Protein AF-R6A1J8-F1 (afdb_monomer_lite)

Secondary structure (DSSP, 8-state):
-----HHHHHHHHHHHHHHHH-TTT------HHHHHHHHHHHHHHHTTS-GGG--HHHHHHHSEETTEEHHHHHHHT--HHHHHHHHHHHHHHHHHHHHHHHHHHHHHHHTT---SS-HHHHS--BTTS--SHHHHHS-B-SHHHHHHHHHSTTHHHHHHHHHHHHHH-SS-HHHHHGGGHHHHHHHHHHHHTSTT--HHHHHHHHHTT--

Foldseek 3Di:
DDDDPPVLLVVLLVVLVVQCPPCLRQVFDPDPVLSVVLSVQLSVVLRVDDPVQQDVVCCVVPVHSRPHNSSVSSLVPDDPRSNVVNLVSLQVVLPVLCVVCLVVLLVLLLVQADDDDDLCSLQNAAAPPDDDPSNNNSHDDDLVSLVSQLPPPPRVVSSLSSLVSNVPDPHHCCSHQPVSSVSNLRSLVSQVPDPPGDCSSVSSCVVVVND

Sequence (211 aa):
MKTISKELEQELRDDLYSLLNNKNVMMVLQSEERKKQIVEDCIKDLRMLPDSSLDPEYWLTYGYIGHIPLADLILDHLTEEEMQTWEYNYVSRYVVPHKQTYAQALQEVKNGKKKTHWMWWIFPQMKGLGKSERSRFYGILNRKQAKLFLEHPILGKNLCEITQAVLDSDKSPYEIFGADVIKFRSCMLLFASLEGAPAVFKRVLSRNRWK

pLDDT: mean 87.67, std 13.29, range [41.06, 98.88]

Radius of gyration: 19.11 Å; chains: 1; bounding box: 41×32×53 Å

Structure (mmCIF, N/CA/C/O backbone):
data_AF-R6A1J8-F1
#
_entry.id   AF-R6A1J8-F1
#
loop_
_atom_site.group_PDB
_atom_site.id
_atom_site.type_symbol
_atom_site.label_atom_id
_atom_site.label_alt_id
_atom_site.label_comp_id
_atom_site.label_asym_id
_atom_site.label_entity_id
_atom_site.label_seq_id
_atom_site.pdbx_PDB_ins_code
_atom_site.Cartn_x
_atom_site.Cartn_y
_atom_site.Cartn_z
_atom_site.occupancy
_atom_site.B_iso_or_equiv
_atom_site.auth_seq_id
_atom_site.auth_comp_id
_atom_site.auth_asym_id
_atom_site.auth_atom_id
_atom_site.pdbx_PDB_model_num
ATOM 1 N N . MET A 1 1 ? -16.725 -15.744 31.968 1.00 41.06 1 MET A N 1
ATOM 2 C CA . MET A 1 1 ? -16.276 -14.365 31.703 1.00 41.06 1 MET A CA 1
ATOM 3 C C . MET A 1 1 ? -15.016 -14.126 32.505 1.00 41.06 1 MET A C 1
ATOM 5 O O . MET A 1 1 ? -15.114 -13.947 33.713 1.00 41.06 1 MET A O 1
ATOM 9 N N . LYS A 1 2 ? -13.843 -14.213 31.879 1.00 48.75 2 LYS A N 1
ATOM 10 C CA . LYS A 1 2 ? -12.645 -13.586 32.433 1.00 48.75 2 LYS A CA 1
ATOM 11 C C . LYS A 1 2 ? -12.401 -12.312 31.640 1.00 48.75 2 LYS A C 1
ATOM 13 O O . LYS A 1 2 ? -12.678 -12.244 30.452 1.00 48.75 2 LYS A O 1
ATOM 18 N N . THR A 1 3 ? -12.064 -11.278 32.384 1.00 57.41 3 THR A N 1
ATOM 19 C CA . THR A 1 3 ? -12.089 -9.882 31.975 1.00 57.41 3 THR A CA 1
ATOM 20 C C . THR A 1 3 ? -10.762 -9.558 31.302 1.00 57.41 3 THR A C 1
ATOM 22 O O . THR A 1 3 ? -9.722 -9.930 31.848 1.00 57.41 3 THR A O 1
ATOM 25 N N . ILE A 1 4 ? -10.784 -8.844 30.171 1.00 65.69 4 ILE A N 1
ATOM 26 C CA . ILE A 1 4 ? -9.616 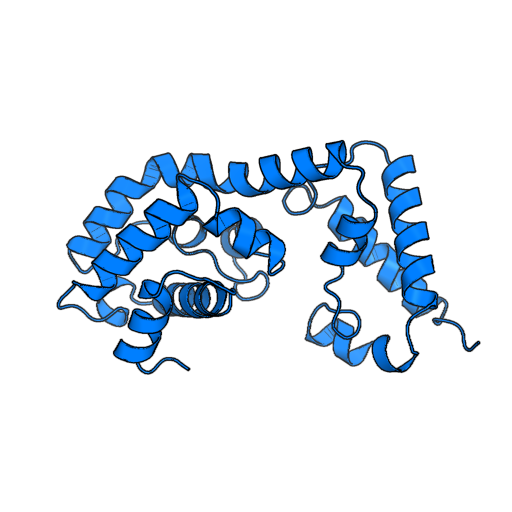-8.072 29.716 1.00 65.69 4 ILE A CA 1
ATOM 27 C C . ILE A 1 4 ? -9.066 -7.352 30.954 1.00 65.69 4 ILE A C 1
ATOM 29 O O . ILE A 1 4 ? -9.846 -6.738 31.694 1.00 65.69 4 ILE A O 1
ATOM 33 N N . SER A 1 5 ? -7.773 -7.506 31.259 1.00 75.62 5 SER A N 1
ATOM 34 C CA . SER A 1 5 ? -7.206 -6.814 32.418 1.00 75.62 5 SER A CA 1
ATOM 35 C C . SER A 1 5 ? -7.411 -5.310 32.242 1.00 75.62 5 SER A C 1
ATOM 37 O O . SER A 1 5 ? -7.472 -4.810 31.116 1.00 75.62 5 SER A O 1
ATOM 39 N N . LYS A 1 6 ? -7.551 -4.570 33.344 1.00 79.75 6 LYS A N 1
ATOM 40 C CA . LYS A 1 6 ? -7.760 -3.118 33.248 1.00 79.75 6 LYS A CA 1
ATOM 41 C C . LYS A 1 6 ? -6.604 -2.443 32.511 1.00 79.75 6 LYS A C 1
ATOM 43 O O . LYS A 1 6 ? -6.824 -1.475 31.795 1.00 79.75 6 LYS A O 1
ATOM 48 N N . GLU A 1 7 ? -5.403 -2.985 32.676 1.00 79.69 7 GLU A N 1
ATOM 49 C CA . GLU A 1 7 ? -4.183 -2.541 32.019 1.00 79.69 7 GLU A CA 1
ATOM 50 C C . GLU A 1 7 ? -4.252 -2.769 30.503 1.00 79.69 7 GLU A C 1
ATOM 52 O O . GLU A 1 7 ? -4.081 -1.820 29.744 1.00 79.69 7 GLU A O 1
ATOM 57 N N . LEU A 1 8 ? -4.597 -3.985 30.057 1.00 76.00 8 LEU A N 1
ATOM 58 C CA . LEU A 1 8 ? -4.699 -4.306 28.631 1.00 76.00 8 LEU A CA 1
ATOM 59 C C . LEU A 1 8 ? -5.812 -3.501 27.955 1.00 76.00 8 LEU A C 1
ATOM 61 O O . LEU A 1 8 ? -5.633 -2.993 26.855 1.00 76.00 8 LEU A O 1
ATOM 65 N N . GLU A 1 9 ? -6.962 -3.341 28.613 1.00 83.00 9 GLU A N 1
ATOM 66 C CA . GLU A 1 9 ? -8.044 -2.523 28.066 1.00 83.00 9 GLU A CA 1
ATOM 67 C C . GLU A 1 9 ? -7.604 -1.067 27.866 1.00 83.00 9 GLU A C 1
ATOM 69 O O . GLU A 1 9 ? -7.958 -0.456 26.858 1.00 83.00 9 GLU A O 1
ATOM 74 N N . GLN A 1 10 ? -6.828 -0.514 28.801 1.00 86.06 10 GLN A N 1
ATOM 75 C CA . GLN A 1 10 ? -6.319 0.846 28.679 1.00 86.06 10 GLN A CA 1
ATOM 76 C C . GLN A 1 10 ? -5.337 0.985 27.509 1.00 86.06 10 GLN A C 1
ATOM 78 O O . GLN A 1 10 ? -5.474 1.925 26.731 1.00 86.06 10 GLN A O 1
ATOM 83 N N . GLU A 1 11 ? -4.414 0.036 27.332 1.00 83.19 11 GLU A N 1
ATOM 84 C CA . GLU A 1 11 ? -3.493 0.028 26.185 1.00 83.19 11 GLU A CA 1
ATOM 85 C C . GLU A 1 11 ? -4.261 -0.002 24.856 1.00 83.19 11 GLU A C 1
ATOM 87 O O . GLU A 1 11 ? -4.061 0.849 23.991 1.00 83.19 11 GLU A O 1
ATOM 92 N N . LEU A 1 12 ? -5.244 -0.900 24.733 1.00 83.00 12 LEU A N 1
ATOM 93 C CA . LEU A 1 12 ? -6.075 -1.010 23.532 1.00 83.00 12 LEU A CA 1
ATOM 94 C C . LEU A 1 12 ? -6.827 0.285 23.212 1.00 83.00 12 LEU A C 1
ATOM 96 O O . LEU A 1 12 ? -6.946 0.673 22.047 1.00 83.00 12 LEU A O 1
ATOM 100 N N . ARG A 1 13 ? -7.333 0.969 24.242 1.00 89.94 13 ARG A N 1
ATOM 101 C CA . ARG A 1 13 ? -7.978 2.278 24.090 1.00 89.94 13 ARG A CA 1
ATOM 102 C C . ARG A 1 13 ? -6.992 3.313 23.568 1.00 89.94 13 ARG A C 1
ATOM 104 O O . ARG A 1 13 ? -7.331 4.033 22.629 1.00 89.94 13 ARG A O 1
ATOM 111 N N . ASP A 1 14 ? -5.793 3.373 24.136 1.00 87.75 14 ASP A N 1
ATOM 112 C CA . ASP A 1 14 ? -4.759 4.322 23.725 1.00 87.75 14 ASP A CA 1
ATOM 113 C C . ASP A 1 14 ? -4.360 4.103 22.256 1.00 87.75 14 ASP A C 1
ATOM 115 O O . ASP A 1 14 ? -4.245 5.066 21.489 1.00 87.75 14 ASP A O 1
ATOM 119 N N . ASP A 1 15 ? -4.253 2.848 21.817 1.00 83.69 15 ASP A N 1
ATOM 120 C CA . ASP A 1 15 ? -3.946 2.508 20.428 1.00 83.69 15 ASP A CA 1
ATOM 121 C C . ASP A 1 15 ? -5.091 2.823 19.458 1.00 83.69 15 ASP A C 1
ATOM 123 O O . ASP A 1 15 ? -4.854 3.365 18.370 1.00 83.69 15 ASP A O 1
ATOM 127 N N . LEU A 1 16 ? -6.343 2.565 19.850 1.00 86.69 16 LEU A N 1
ATOM 128 C CA . LEU A 1 16 ? -7.522 2.960 19.073 1.00 86.69 16 LEU A CA 1
ATOM 129 C C . LEU A 1 16 ? -7.588 4.486 18.908 1.00 86.69 16 LEU A C 1
ATOM 131 O O . LEU A 1 16 ? -7.759 4.983 17.790 1.00 86.69 16 LEU A O 1
ATOM 135 N N . TYR A 1 17 ? -7.384 5.246 19.988 1.00 88.69 17 TYR A N 1
ATOM 136 C CA . TYR A 1 17 ? -7.330 6.708 19.928 1.00 88.69 17 TYR A CA 1
ATOM 137 C C . TYR A 1 17 ? -6.156 7.206 19.088 1.00 88.69 17 TYR A C 1
ATOM 139 O O . TYR A 1 17 ? -6.311 8.150 18.310 1.00 88.69 17 TYR A O 1
ATOM 147 N N . SER A 1 18 ? -4.989 6.571 19.198 1.00 83.88 18 SER A N 1
ATOM 148 C CA . SER A 1 18 ? -3.821 6.883 18.375 1.00 83.88 18 SER A CA 1
ATOM 149 C C . SER A 1 18 ? -4.133 6.714 16.885 1.00 83.88 18 SER A C 1
ATOM 151 O O . SER A 1 18 ? -3.812 7.596 16.084 1.00 83.88 18 SER A O 1
ATOM 153 N N . LEU A 1 19 ? -4.830 5.640 16.496 1.00 80.56 19 LEU A N 1
ATOM 154 C CA . LEU A 1 19 ? -5.272 5.421 15.116 1.00 80.56 19 LEU A CA 1
ATOM 155 C C . LEU A 1 19 ? -6.301 6.458 14.658 1.00 80.56 19 LEU A C 1
ATOM 157 O O . LEU A 1 19 ? -6.127 7.028 13.579 1.00 80.56 19 LEU A O 1
ATOM 161 N N . LEU A 1 20 ? -7.325 6.732 15.471 1.00 84.12 20 LEU A N 1
ATOM 162 C CA . LEU A 1 20 ? -8.384 7.705 15.175 1.00 84.12 20 LEU A CA 1
ATOM 163 C C . LEU A 1 20 ? -7.867 9.142 15.048 1.00 84.12 20 LEU A C 1
ATOM 165 O O . LEU A 1 20 ? -8.378 9.916 14.243 1.00 84.12 20 LEU A O 1
ATOM 169 N N . ASN A 1 21 ? -6.838 9.501 15.816 1.00 83.06 21 ASN A N 1
ATOM 170 C CA . ASN A 1 21 ? -6.220 10.827 15.777 1.00 83.06 21 ASN A CA 1
ATOM 171 C C . ASN A 1 21 ? -5.124 10.953 14.717 1.00 83.06 21 ASN A C 1
ATOM 173 O O . ASN A 1 21 ? -4.648 12.054 14.415 1.00 83.06 21 ASN A O 1
ATOM 177 N N . ASN A 1 22 ? -4.705 9.838 14.124 1.00 76.88 22 ASN A N 1
ATOM 178 C CA . ASN A 1 22 ? -3.671 9.855 13.117 1.00 76.88 22 ASN A CA 1
ATOM 179 C C . ASN A 1 22 ? -4.245 10.348 11.785 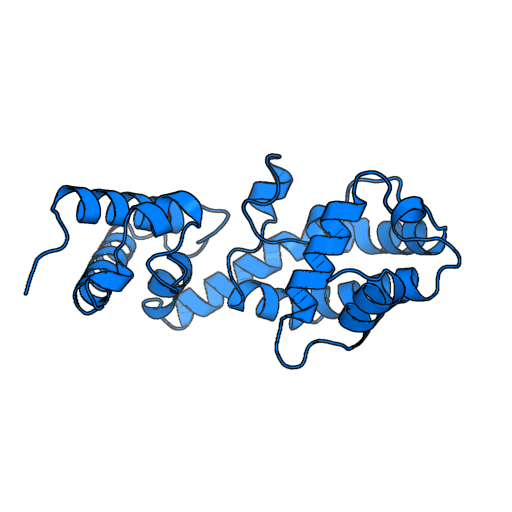1.00 76.88 22 ASN A C 1
ATOM 181 O O . ASN A 1 22 ? -4.824 9.589 11.009 1.00 76.88 22 ASN A O 1
ATOM 185 N N . LYS A 1 23 ? -3.976 11.622 11.482 1.00 68.88 23 LYS A N 1
ATOM 186 C CA . LYS A 1 23 ? -4.341 12.297 10.224 1.00 68.88 23 LYS A CA 1
ATOM 187 C C . LYS A 1 23 ? -3.785 11.637 8.959 1.00 68.88 23 LYS A C 1
ATOM 189 O O . LYS A 1 23 ? -4.136 12.050 7.871 1.00 68.88 23 LYS A O 1
ATOM 194 N N . ASN A 1 24 ? -2.916 10.636 9.055 1.00 62.28 24 ASN A N 1
ATOM 195 C CA . ASN A 1 24 ? -2.454 9.877 7.892 1.00 62.28 24 ASN A CA 1
ATOM 196 C C . ASN A 1 24 ? -3.188 8.537 7.744 1.00 62.28 24 ASN A C 1
ATOM 198 O O . ASN A 1 24 ? -3.003 7.860 6.739 1.00 62.28 24 ASN A O 1
ATOM 202 N N . VAL A 1 25 ? -3.970 8.128 8.744 1.00 62.59 25 VAL A N 1
ATOM 203 C CA . VAL A 1 25 ? -4.572 6.793 8.887 1.00 62.59 25 VAL A CA 1
ATOM 204 C C . VAL A 1 25 ? -6.098 6.880 8.919 1.00 62.59 25 VAL A C 1
ATOM 206 O O . VAL A 1 25 ? -6.749 6.167 8.161 1.00 62.59 25 VAL A O 1
ATOM 209 N N . MET A 1 26 ? -6.651 7.779 9.733 1.00 67.56 26 MET A N 1
ATOM 210 C CA . MET A 1 26 ? -8.086 8.005 9.903 1.00 67.56 26 MET A CA 1
ATOM 211 C C . MET A 1 26 ? -8.376 9.506 9.746 1.00 67.56 26 MET A C 1
ATOM 213 O O . MET A 1 26 ? -8.495 10.251 10.711 1.00 67.56 26 MET A O 1
ATOM 217 N N . MET A 1 27 ? -8.450 9.985 8.501 1.00 63.53 27 MET A N 1
ATOM 218 C CA . MET A 1 27 ? -8.812 11.377 8.161 1.00 63.53 27 MET A CA 1
ATOM 219 C C . MET A 1 27 ? -10.332 11.597 8.151 1.00 63.53 27 MET A C 1
ATOM 221 O O . MET A 1 27 ? -10.869 12.133 7.188 1.00 63.53 27 MET A O 1
ATOM 225 N N . VAL A 1 28 ? -11.045 11.105 9.161 1.00 67.25 28 VAL A N 1
ATOM 226 C CA . VAL A 1 28 ? -12.507 10.935 9.055 1.00 67.25 28 VAL A CA 1
ATOM 227 C C . VAL A 1 28 ? -13.252 11.693 10.139 1.00 67.25 28 VAL A C 1
ATOM 229 O O . VAL A 1 28 ? -14.193 12.420 9.849 1.00 67.25 28 VAL A O 1
ATOM 232 N N . LEU A 1 29 ? -12.814 11.568 11.392 1.00 71.56 29 LEU A N 1
ATOM 233 C CA . LEU A 1 29 ? -13.606 12.005 12.538 1.00 71.56 29 LEU A CA 1
ATOM 234 C C . LEU A 1 29 ? -13.053 13.289 13.150 1.00 71.56 29 LEU A C 1
ATOM 236 O O . LEU A 1 29 ? -11.924 13.319 13.640 1.00 71.56 29 LEU A O 1
ATOM 240 N N . GLN A 1 30 ? -13.877 14.337 13.167 1.00 72.62 30 GLN A N 1
ATOM 241 C CA . GLN A 1 30 ? -13.582 15.594 13.872 1.00 72.62 30 GLN A CA 1
ATOM 242 C C . GLN A 1 30 ? -14.199 15.637 15.279 1.00 72.62 30 GLN A C 1
ATOM 244 O O . GLN A 1 30 ? -13.719 16.370 16.136 1.00 72.62 30 GLN A O 1
ATOM 249 N N . SER A 1 31 ? -15.254 14.857 15.528 1.00 86.94 31 SER A N 1
ATOM 250 C CA . SER A 1 31 ? -15.954 14.836 16.816 1.00 86.94 31 SER A CA 1
ATOM 251 C C . SER A 1 31 ? -15.259 13.902 17.806 1.00 86.94 31 SER A C 1
ATOM 253 O O . SER A 1 31 ? -15.197 12.693 17.579 1.00 86.94 31 SER A O 1
ATOM 255 N N . GLU A 1 32 ? -14.778 14.452 18.924 1.00 88.62 32 GLU A N 1
ATOM 256 C CA . GLU A 1 32 ? -14.221 13.663 20.033 1.00 88.62 32 GLU A CA 1
ATOM 257 C C . GLU A 1 32 ? -15.261 12.710 20.639 1.00 88.62 32 GLU A C 1
ATOM 259 O O . GLU A 1 32 ? -14.932 11.574 20.970 1.00 88.62 32 GLU A O 1
ATOM 264 N N . GLU A 1 33 ? -16.534 13.115 20.690 1.00 91.75 33 GLU A N 1
ATOM 265 C CA . GLU A 1 33 ? -17.617 12.250 21.174 1.00 91.75 33 GLU A CA 1
ATOM 266 C C . GLU A 1 33 ? -17.819 11.043 20.248 1.00 91.75 33 GLU A C 1
ATOM 268 O O . GLU A 1 33 ? -17.960 9.910 20.706 1.00 91.75 33 GLU A O 1
ATOM 273 N N . ARG A 1 34 ? -17.747 11.256 18.925 1.00 91.69 34 ARG A N 1
ATOM 274 C CA . ARG A 1 34 ? -17.859 10.166 17.947 1.00 91.69 34 ARG A CA 1
ATOM 275 C C . ARG A 1 34 ? -16.674 9.203 18.028 1.00 91.69 34 ARG A C 1
ATOM 277 O O . ARG A 1 34 ? -16.878 7.994 17.955 1.00 91.69 34 ARG A O 1
ATOM 284 N N . LYS A 1 35 ? -15.454 9.724 18.218 1.00 91.25 35 LYS A N 1
ATOM 285 C CA . LYS A 1 35 ? -14.254 8.900 18.444 1.00 91.25 35 LYS A CA 1
ATOM 286 C C . LYS A 1 35 ? -14.409 8.045 19.695 1.00 91.25 35 LYS A C 1
ATOM 288 O O . LYS A 1 35 ? -14.177 6.844 19.631 1.00 91.25 35 LYS A O 1
ATOM 293 N N . LYS A 1 36 ? -14.850 8.647 20.803 1.00 93.38 36 LYS A N 1
ATOM 294 C CA . LYS A 1 36 ? -15.099 7.937 22.060 1.00 93.38 36 LYS A CA 1
ATOM 295 C C . LYS A 1 36 ? -16.123 6.818 21.885 1.00 93.38 36 LYS A C 1
ATOM 297 O O . LYS A 1 36 ? -15.861 5.706 22.327 1.00 93.38 36 LYS A O 1
ATOM 302 N N . GLN A 1 37 ? -17.237 7.087 21.202 1.00 93.69 37 GLN A N 1
ATOM 303 C CA . GLN A 1 37 ? -18.257 6.075 20.920 1.00 93.69 37 GLN A CA 1
ATOM 304 C C . GLN A 1 37 ? -17.673 4.870 20.167 1.00 93.69 37 GLN A C 1
ATOM 306 O O . GLN A 1 37 ? -17.857 3.739 20.599 1.00 93.69 37 GLN A O 1
ATOM 311 N N . ILE A 1 38 ? -16.903 5.110 19.099 1.00 92.25 38 ILE A N 1
ATOM 312 C CA . ILE A 1 38 ? -16.254 4.033 18.334 1.00 92.25 38 ILE A CA 1
ATOM 313 C C . ILE A 1 38 ? -15.269 3.244 19.198 1.00 92.25 38 ILE A C 1
ATOM 315 O O . ILE A 1 38 ? -15.228 2.024 19.104 1.00 92.25 38 ILE A O 1
ATOM 319 N N . VAL A 1 39 ? -14.489 3.911 20.055 1.00 92.06 39 VAL A N 1
ATOM 320 C CA . VAL A 1 39 ? -13.576 3.214 20.973 1.00 92.06 39 VAL A CA 1
ATOM 321 C C . VAL A 1 39 ? -14.351 2.293 21.919 1.00 92.06 39 VAL A C 1
ATOM 323 O O . VAL A 1 39 ? -13.942 1.150 22.102 1.00 92.06 39 VAL A O 1
ATOM 326 N N . GLU A 1 40 ? -15.467 2.747 22.497 1.00 93.94 40 GLU A N 1
ATOM 327 C CA . GLU A 1 40 ? -16.296 1.891 23.359 1.00 93.94 40 GLU A CA 1
ATOM 328 C C . GLU A 1 40 ? -16.897 0.701 22.603 1.00 93.94 40 GLU A C 1
ATOM 330 O O . GLU A 1 40 ? -16.901 -0.411 23.135 1.00 93.94 40 GLU A O 1
ATOM 335 N N . ASP A 1 41 ? -17.364 0.914 21.372 1.00 93.38 41 ASP A N 1
ATOM 336 C CA . ASP A 1 41 ? -17.920 -0.150 20.533 1.00 93.38 41 ASP A CA 1
ATOM 337 C C . ASP A 1 41 ? -16.839 -1.185 20.165 1.00 93.38 41 ASP A C 1
ATOM 339 O O . ASP A 1 41 ? -17.044 -2.379 20.388 1.00 93.38 41 ASP A O 1
ATOM 343 N N . CYS A 1 42 ? -15.634 -0.744 19.778 1.00 90.56 42 CYS A N 1
ATOM 344 C CA . CYS A 1 42 ? -14.485 -1.629 19.559 1.00 90.56 42 CYS A CA 1
ATOM 345 C C . CYS A 1 42 ? -14.156 -2.456 20.812 1.00 90.56 42 CYS A C 1
ATOM 347 O O . CYS A 1 42 ? -13.957 -3.666 20.732 1.00 90.56 42 CYS A O 1
ATOM 349 N N . ILE A 1 43 ? -14.079 -1.820 21.990 1.00 88.38 43 ILE A N 1
ATOM 350 C CA . ILE A 1 43 ? -13.792 -2.525 23.251 1.00 88.38 43 ILE A CA 1
ATOM 351 C C . ILE A 1 43 ? -14.896 -3.538 23.572 1.00 88.38 43 ILE A C 1
ATOM 353 O O . ILE A 1 43 ? -14.608 -4.630 24.072 1.00 88.38 43 ILE A O 1
ATOM 357 N N . LYS A 1 44 ? -16.158 -3.209 23.286 1.00 89.62 44 LYS A N 1
ATOM 358 C CA . LYS A 1 44 ? -17.279 -4.135 23.452 1.00 89.62 44 LYS A CA 1
ATOM 359 C C . LYS A 1 44 ? -17.125 -5.357 22.548 1.00 89.62 44 LYS A C 1
ATOM 361 O O . LYS A 1 44 ? -17.279 -6.465 23.055 1.00 89.62 44 LYS A O 1
ATOM 366 N N . ASP A 1 45 ? -16.763 -5.174 21.284 1.00 86.88 45 ASP A N 1
ATOM 367 C CA . ASP A 1 45 ? -16.543 -6.275 20.342 1.00 86.88 45 ASP A CA 1
ATOM 368 C C . ASP A 1 45 ? -15.347 -7.144 20.752 1.00 86.88 45 ASP A C 1
ATOM 370 O O . ASP A 1 45 ? -15.437 -8.372 20.768 1.00 86.88 45 ASP A O 1
ATOM 374 N N . LEU A 1 46 ? -14.256 -6.525 21.206 1.00 81.75 46 LEU A N 1
ATOM 375 C CA . LEU A 1 46 ? -13.071 -7.230 21.701 1.00 81.75 46 LEU A CA 1
ATOM 376 C C . LEU A 1 46 ? -13.362 -8.101 22.927 1.00 81.75 46 LEU A C 1
ATOM 378 O O . LEU A 1 46 ? -12.832 -9.204 23.034 1.00 81.75 46 LEU A O 1
ATOM 382 N N . ARG A 1 47 ? -14.245 -7.654 23.829 1.00 81.69 47 ARG A N 1
ATOM 383 C CA . ARG A 1 47 ? -14.695 -8.448 24.989 1.00 81.69 47 ARG A CA 1
ATOM 384 C C . ARG A 1 47 ? -15.518 -9.681 24.602 1.00 81.69 47 ARG A C 1
ATOM 386 O O . ARG A 1 47 ? -15.713 -10.551 25.449 1.00 81.69 47 ARG A O 1
ATOM 393 N N . MET A 1 48 ? -16.023 -9.746 23.370 1.00 81.62 48 MET A N 1
ATOM 394 C CA . MET A 1 48 ? -16.782 -10.890 22.853 1.00 81.62 48 MET A CA 1
ATOM 395 C C . MET A 1 48 ? -15.879 -11.933 22.174 1.00 81.62 48 MET A C 1
ATOM 397 O O . MET A 1 48 ? -16.351 -13.029 21.866 1.00 81.62 48 MET A O 1
ATOM 401 N N . LEU A 1 49 ? -14.596 -11.623 21.943 1.00 74.75 49 LEU A N 1
ATOM 402 C CA . LEU A 1 49 ? -13.629 -12.553 21.359 1.00 74.75 49 LEU A CA 1
ATOM 403 C C . LEU A 1 49 ? -13.136 -13.592 22.385 1.00 74.75 49 LEU A C 1
ATOM 405 O O . LEU A 1 49 ? -13.130 -13.321 23.587 1.00 74.75 49 LEU A O 1
ATOM 409 N N . PRO A 1 50 ? -12.686 -14.782 21.938 1.00 69.75 50 PRO A N 1
ATOM 410 C CA . PRO A 1 50 ? -12.048 -15.756 22.821 1.00 69.75 50 PRO A CA 1
ATOM 411 C C . PRO A 1 50 ? -10.759 -15.197 23.445 1.00 69.75 50 PRO A C 1
ATOM 413 O O . PRO A 1 50 ? -9.979 -14.549 22.754 1.00 69.75 50 PRO A O 1
ATOM 416 N N . ASP A 1 51 ? -10.472 -15.535 24.707 1.00 64.31 51 ASP A N 1
ATOM 417 C CA . ASP A 1 51 ? -9.280 -15.059 25.441 1.00 64.31 51 ASP A CA 1
ATOM 418 C C . ASP A 1 51 ? -7.957 -15.314 24.691 1.00 64.31 51 ASP A C 1
ATOM 420 O O . ASP A 1 51 ? -7.042 -14.496 24.728 1.00 64.31 51 ASP A O 1
ATOM 424 N N . SER A 1 52 ? -7.863 -16.421 23.945 1.00 62.53 52 SER A N 1
ATOM 425 C CA . SER A 1 52 ? -6.695 -16.756 23.115 1.00 62.53 52 SER A CA 1
ATOM 426 C C . SER A 1 52 ? -6.412 -15.745 21.998 1.00 62.53 52 SER A C 1
ATOM 428 O O . SER A 1 52 ? -5.335 -15.762 21.414 1.00 62.53 52 SER A O 1
ATOM 430 N N . SER A 1 53 ? -7.383 -14.897 21.656 1.00 61.81 53 SER A N 1
ATOM 431 C CA . SER A 1 53 ? -7.258 -13.851 20.640 1.00 61.81 53 SER A CA 1
ATOM 432 C C . SER A 1 53 ? -6.732 -12.526 21.202 1.00 61.81 53 SER A C 1
ATOM 434 O O . SER A 1 53 ? -6.451 -11.625 20.420 1.00 61.81 53 SER A O 1
ATOM 436 N N . LEU A 1 54 ? -6.580 -12.399 22.524 1.00 62.41 54 LEU A N 1
ATOM 437 C CA . LEU A 1 54 ? -6.179 -11.169 23.221 1.00 62.41 54 LEU A CA 1
ATOM 438 C C . LEU A 1 54 ? -4.754 -11.250 23.802 1.00 62.41 54 LEU A C 1
ATOM 440 O O . LEU A 1 54 ? -4.430 -10.517 24.732 1.00 62.41 54 LEU A O 1
ATOM 444 N N . ASP A 1 55 ? -3.911 -12.141 23.272 1.00 62.34 55 ASP A N 1
ATOM 445 C CA . ASP A 1 55 ? -2.527 -12.329 23.718 1.00 62.34 55 ASP A CA 1
ATOM 446 C C . ASP A 1 55 ? -1.674 -11.053 23.501 1.00 62.34 55 ASP A C 1
ATOM 448 O O . ASP A 1 55 ? -1.417 -10.674 22.347 1.00 62.34 55 ASP A O 1
ATOM 452 N N . PRO A 1 56 ? -1.204 -10.392 24.582 1.00 59.75 56 PRO A N 1
ATOM 453 C CA . PRO A 1 56 ? -0.392 -9.179 24.498 1.00 59.75 56 PRO A CA 1
ATOM 454 C C . PRO A 1 56 ? 0.936 -9.371 23.752 1.00 59.75 56 PRO A C 1
ATOM 456 O O . PRO A 1 56 ? 1.443 -8.427 23.146 1.00 59.75 56 PRO A O 1
ATOM 459 N N . GLU A 1 57 ? 1.507 -10.581 23.756 1.00 58.38 57 GLU A N 1
ATOM 460 C CA . GLU A 1 57 ? 2.765 -10.869 23.057 1.00 58.38 57 GLU A CA 1
ATOM 461 C C . GLU A 1 57 ? 2.567 -10.859 21.533 1.00 58.38 57 GLU A C 1
ATOM 463 O O . GLU A 1 57 ? 3.404 -10.344 20.782 1.00 58.38 57 GLU A O 1
ATOM 468 N N . TYR A 1 58 ? 1.407 -11.333 21.068 1.00 55.47 58 TYR A N 1
ATOM 469 C CA . TYR A 1 58 ? 1.014 -11.271 19.660 1.00 55.47 58 TYR A CA 1
ATOM 470 C C . TYR A 1 58 ? 0.757 -9.821 19.214 1.00 55.47 58 TYR A C 1
ATOM 472 O O . TYR A 1 58 ? 1.196 -9.394 18.140 1.00 55.47 58 TYR A O 1
ATOM 480 N N . TRP A 1 59 ? 0.112 -9.040 20.081 1.00 55.66 59 TRP A N 1
ATOM 481 C CA . TRP A 1 59 ? -0.142 -7.612 19.896 1.00 55.66 59 TRP A CA 1
ATOM 482 C C . TRP A 1 59 ? 1.147 -6.790 19.743 1.00 55.66 59 TRP A C 1
ATOM 484 O O . TRP A 1 59 ? 1.330 -6.127 18.717 1.00 55.66 59 TRP A O 1
ATOM 494 N N . LEU A 1 60 ? 2.074 -6.887 20.701 1.00 52.28 60 LEU A N 1
ATOM 495 C CA . LEU A 1 60 ? 3.329 -6.123 20.705 1.00 52.28 60 LEU A CA 1
ATOM 496 C C . LEU A 1 60 ? 4.254 -6.488 19.536 1.00 52.28 60 LEU A C 1
ATOM 498 O O . LEU A 1 60 ? 5.028 -5.653 19.062 1.00 52.28 60 LEU A O 1
ATOM 502 N N . THR A 1 61 ? 4.168 -7.729 19.058 1.00 45.38 61 THR A N 1
ATOM 503 C CA . THR A 1 61 ? 5.034 -8.242 17.991 1.00 45.38 61 THR A CA 1
ATOM 504 C C . THR A 1 61 ? 4.505 -7.909 16.595 1.00 45.38 61 THR A C 1
ATOM 506 O O . THR A 1 61 ? 5.296 -7.601 15.698 1.00 45.38 61 THR A O 1
ATOM 509 N N . TYR A 1 62 ? 3.184 -7.953 16.386 1.00 50.50 62 TYR A N 1
ATOM 510 C CA . TYR A 1 62 ? 2.597 -7.873 15.044 1.00 50.50 62 TYR A CA 1
ATOM 511 C C . TYR A 1 62 ? 1.709 -6.642 14.808 1.00 50.50 62 TYR A C 1
ATOM 513 O O . TYR A 1 62 ? 1.494 -6.286 13.647 1.00 50.50 62 TYR A O 1
ATOM 521 N N . GLY A 1 63 ? 1.213 -5.975 15.857 1.00 55.06 63 GLY A N 1
ATOM 522 C CA . GLY A 1 63 ? 0.247 -4.873 15.745 1.00 55.06 63 GLY A CA 1
ATOM 523 C C . GLY A 1 63 ? -1.184 -5.328 15.419 1.00 55.06 63 GLY A C 1
ATOM 524 O O . GLY A 1 63 ? -1.924 -4.603 14.751 1.00 55.06 63 GLY A O 1
ATOM 525 N N . TYR A 1 64 ? -1.553 -6.543 15.840 1.00 55.59 64 TYR A N 1
ATOM 526 C CA . TYR A 1 64 ? -2.871 -7.169 15.658 1.00 55.59 64 TYR A CA 1
ATOM 527 C C . TYR A 1 64 ? -3.415 -7.630 17.007 1.00 55.59 64 TYR A C 1
ATOM 529 O O . TYR A 1 64 ? -2.643 -8.045 17.865 1.00 55.59 64 TYR A O 1
ATOM 537 N N . ILE A 1 65 ? -4.737 -7.653 17.160 1.00 57.53 65 ILE A N 1
ATOM 538 C CA . ILE A 1 65 ? -5.385 -8.381 18.255 1.00 57.53 65 ILE A CA 1
ATOM 539 C C . ILE A 1 65 ? -5.874 -9.705 17.671 1.00 57.53 65 ILE A C 1
ATOM 541 O O . ILE A 1 65 ? -6.811 -9.741 16.868 1.00 57.53 65 ILE A O 1
ATOM 545 N N . GLY A 1 66 ? -5.163 -10.791 17.972 1.00 57.22 66 GLY A N 1
ATOM 546 C CA . GLY A 1 66 ? -5.369 -12.080 17.315 1.00 57.22 66 GLY A CA 1
ATOM 547 C C . GLY A 1 66 ? -5.116 -11.965 15.808 1.00 57.22 66 GLY A C 1
ATOM 548 O O . GLY A 1 66 ? -4.009 -11.664 15.377 1.00 57.22 66 GLY A O 1
ATOM 549 N N . HIS A 1 67 ? -6.144 -12.170 14.982 1.00 55.34 67 HIS A N 1
ATOM 550 C CA . HIS A 1 67 ? -6.049 -12.003 13.522 1.00 55.34 67 HIS A CA 1
ATOM 551 C C . HIS A 1 67 ? -6.619 -10.677 13.003 1.00 55.34 67 HIS A C 1
ATOM 553 O O . HIS A 1 67 ? -6.615 -10.454 11.792 1.00 55.34 67 HIS A O 1
ATOM 559 N N . ILE A 1 68 ? -7.108 -9.806 13.888 1.00 63.94 68 ILE A N 1
ATOM 560 C CA . ILE A 1 68 ? -7.843 -8.604 13.502 1.00 63.94 68 ILE A CA 1
ATOM 561 C C . ILE A 1 68 ? -6.891 -7.400 13.529 1.00 63.94 68 ILE A C 1
ATOM 563 O O . ILE A 1 68 ? -6.317 -7.092 14.581 1.00 63.94 68 ILE A O 1
ATOM 567 N N . PRO A 1 69 ? -6.688 -6.700 12.396 1.00 72.69 69 PRO A N 1
ATOM 568 C CA . PRO A 1 69 ? -6.037 -5.399 12.416 1.00 72.69 69 PRO A CA 1
ATOM 569 C C . PRO A 1 69 ? -6.872 -4.434 13.258 1.00 72.69 69 PRO A C 1
ATOM 571 O O . PRO A 1 69 ? -8.061 -4.275 13.008 1.00 72.69 69 PRO A O 1
ATOM 574 N N . LEU A 1 70 ? -6.255 -3.715 14.196 1.00 74.56 70 LEU A N 1
ATOM 575 C CA . LEU A 1 70 ? -6.971 -2.739 15.032 1.00 74.56 70 LEU A CA 1
ATOM 576 C C . LEU A 1 70 ? -7.689 -1.653 14.204 1.00 74.56 70 LEU A C 1
ATOM 578 O O . LEU A 1 70 ? -8.727 -1.129 14.594 1.00 74.56 70 LEU A O 1
ATOM 582 N N . ALA A 1 71 ? -7.149 -1.348 13.021 1.00 78.12 71 ALA A N 1
ATOM 583 C CA . ALA A 1 71 ? -7.796 -0.466 12.060 1.00 78.12 71 ALA A CA 1
ATOM 584 C C . ALA A 1 71 ? -9.126 -1.033 11.539 1.00 78.12 71 ALA A C 1
ATOM 586 O O . ALA A 1 71 ? -10.040 -0.250 11.324 1.00 78.12 71 ALA A O 1
ATOM 587 N N . ASP A 1 72 ? -9.249 -2.348 11.349 1.00 82.69 72 ASP A N 1
ATOM 588 C CA . ASP A 1 72 ? -10.464 -2.974 10.814 1.00 82.69 72 ASP A CA 1
ATOM 589 C C . ASP A 1 72 ? -11.615 -2.876 11.826 1.00 82.69 72 ASP A C 1
ATOM 591 O O . ASP A 1 72 ? -12.721 -2.531 11.429 1.00 82.69 72 ASP A O 1
ATOM 595 N N . LEU A 1 73 ? -11.329 -3.003 13.129 1.00 84.81 73 LEU A N 1
ATOM 596 C CA . LEU A 1 73 ? -12.322 -2.780 14.194 1.00 84.81 73 LEU A CA 1
ATOM 597 C C . LEU A 1 73 ? -12.929 -1.375 14.126 1.00 84.81 73 LEU A C 1
ATOM 599 O O . LEU A 1 73 ? -14.139 -1.207 14.190 1.00 84.81 73 LEU A O 1
ATOM 603 N N . ILE A 1 74 ? -12.094 -0.352 13.927 1.00 87.25 74 ILE A N 1
ATOM 604 C CA . ILE A 1 74 ? -12.587 1.021 13.757 1.00 87.25 74 ILE A CA 1
ATOM 605 C C . ILE A 1 74 ? -13.473 1.127 12.511 1.00 87.25 74 ILE A C 1
ATOM 607 O O . ILE A 1 74 ? -14.508 1.790 12.550 1.00 87.25 74 ILE A O 1
ATOM 611 N N . LEU A 1 75 ? -13.050 0.511 11.403 1.00 86.38 75 LEU A N 1
ATOM 612 C CA . LEU A 1 75 ? -13.755 0.579 10.125 1.00 86.38 75 LEU A CA 1
ATOM 613 C C . LEU A 1 75 ? -15.148 -0.056 10.196 1.00 86.38 75 LEU A C 1
ATOM 615 O O . LEU A 1 75 ? -16.056 0.462 9.550 1.00 86.38 75 LEU A O 1
ATOM 619 N N . ASP A 1 76 ? -15.329 -1.106 10.995 1.00 89.62 76 ASP A N 1
ATOM 620 C CA . ASP A 1 76 ? -16.619 -1.785 11.173 1.00 89.62 76 ASP A CA 1
ATOM 621 C C . ASP A 1 76 ? -17.658 -0.928 11.920 1.00 89.62 76 ASP A C 1
ATOM 623 O O . ASP A 1 76 ? -18.862 -1.148 11.782 1.00 89.62 76 ASP A O 1
ATOM 627 N N . HIS A 1 77 ? -17.216 0.099 12.653 1.00 91.19 77 HIS A N 1
ATOM 628 C CA . HIS A 1 77 ? -18.095 1.026 13.375 1.00 91.19 77 HIS A CA 1
ATOM 629 C C . HIS A 1 77 ? -18.273 2.388 12.693 1.00 91.19 77 HIS A C 1
ATOM 631 O O . HIS A 1 77 ? -18.959 3.261 13.241 1.00 91.19 77 HIS A O 1
ATOM 637 N N . LEU A 1 78 ? -17.677 2.602 11.516 1.00 89.62 78 LEU A N 1
ATOM 638 C CA . LEU A 1 78 ? -17.922 3.811 10.731 1.00 89.62 78 LEU A CA 1
ATOM 639 C C . LEU A 1 78 ? -19.295 3.745 10.053 1.00 89.62 78 LEU A C 1
ATOM 641 O O . LEU A 1 78 ? -19.713 2.714 9.532 1.00 89.62 78 LEU A O 1
ATOM 645 N N . THR A 1 79 ? -19.981 4.883 10.010 1.00 91.00 79 THR A N 1
ATOM 646 C CA . THR A 1 79 ? -21.143 5.087 9.138 1.00 91.00 79 THR A CA 1
ATOM 647 C C . THR A 1 79 ? -20.729 5.027 7.666 1.00 91.00 79 THR A C 1
ATOM 649 O O . THR A 1 79 ? -19.552 5.161 7.327 1.00 91.00 79 THR A O 1
ATOM 652 N N . GLU A 1 80 ? -21.698 4.879 6.762 1.00 89.44 80 GLU A N 1
ATOM 653 C CA . GLU A 1 80 ? -21.429 4.882 5.318 1.00 89.44 80 GLU A CA 1
ATOM 654 C C . GLU A 1 80 ? -20.734 6.174 4.851 1.00 89.44 80 GLU A C 1
ATOM 656 O O . GLU A 1 80 ? -19.792 6.115 4.063 1.00 89.44 80 GLU A O 1
ATOM 661 N N . GLU A 1 81 ? -21.138 7.335 5.373 1.00 88.50 81 GLU A N 1
ATOM 662 C CA . GLU A 1 81 ? -20.531 8.634 5.046 1.00 88.50 81 GLU A CA 1
ATOM 663 C C . GLU A 1 81 ? -19.083 8.742 5.559 1.00 88.50 81 GLU A C 1
ATOM 665 O O . GLU A 1 81 ? -18.176 9.177 4.838 1.00 88.50 81 GLU A O 1
ATOM 670 N N . GLU A 1 82 ? -18.841 8.294 6.794 1.00 89.50 82 GLU A N 1
ATOM 671 C CA . GLU A 1 82 ? -17.502 8.227 7.386 1.00 89.50 82 GLU A CA 1
ATOM 672 C C . GLU A 1 82 ? -16.602 7.270 6.584 1.00 89.50 82 GLU A C 1
ATOM 674 O O . GLU A 1 82 ? -15.446 7.594 6.297 1.00 89.50 82 GLU A O 1
ATOM 679 N N . MET A 1 83 ? -17.137 6.124 6.153 1.00 88.69 83 MET A N 1
ATOM 680 C CA . MET A 1 83 ? -16.421 5.164 5.315 1.00 88.69 83 MET A CA 1
ATOM 681 C C . MET A 1 83 ? -16.044 5.767 3.960 1.00 88.69 83 MET A C 1
ATOM 683 O O . MET A 1 83 ? -14.879 5.719 3.574 1.00 88.69 83 MET A O 1
ATOM 687 N N . GLN A 1 84 ? -16.988 6.391 3.253 1.00 87.31 84 GLN A N 1
ATOM 688 C CA . GLN A 1 84 ? -16.715 7.030 1.960 1.00 87.31 84 GLN A CA 1
ATOM 689 C C . GLN A 1 84 ? -15.645 8.121 2.083 1.00 87.31 84 GLN A C 1
ATOM 691 O O . GLN A 1 84 ? -14.720 8.201 1.269 1.00 87.31 84 GLN A O 1
ATOM 696 N N . THR A 1 85 ? -15.730 8.930 3.141 1.00 86.81 85 THR A N 1
ATOM 697 C CA . THR A 1 85 ? -14.736 9.964 3.447 1.00 86.81 85 THR A CA 1
ATOM 698 C C . THR A 1 85 ? -13.358 9.353 3.702 1.00 86.81 85 THR A C 1
ATOM 700 O O . THR A 1 85 ? -12.347 9.848 3.193 1.00 86.81 85 THR A O 1
ATOM 703 N N . TRP A 1 86 ? -13.297 8.252 4.456 1.00 87.56 86 TRP A N 1
ATOM 704 C CA . TRP A 1 86 ? -12.059 7.519 4.708 1.00 87.56 86 TRP A CA 1
ATOM 705 C C . TRP A 1 86 ? -11.419 7.003 3.420 1.00 87.56 86 TRP A C 1
ATOM 707 O O . TRP A 1 86 ? -10.231 7.243 3.187 1.00 87.56 86 TRP A O 1
ATOM 717 N N . GLU A 1 87 ? -12.202 6.327 2.578 1.00 88.75 87 GLU A N 1
ATOM 718 C CA . GLU A 1 87 ? -11.738 5.745 1.318 1.00 88.75 87 GLU A CA 1
ATOM 719 C C . GLU A 1 87 ? -11.196 6.828 0.382 1.00 88.75 87 GLU A C 1
ATOM 721 O O . GLU A 1 87 ? -10.072 6.707 -0.120 1.00 88.75 87 GLU A O 1
ATOM 726 N N . TYR A 1 88 ? -11.944 7.926 0.224 1.00 86.06 88 TYR A N 1
ATOM 727 C CA . TYR A 1 88 ? -11.540 9.078 -0.577 1.00 86.06 88 TYR A CA 1
ATOM 728 C C . TYR A 1 88 ? -10.225 9.690 -0.082 1.00 86.06 88 TYR A C 1
ATOM 730 O O . TYR A 1 88 ? -9.294 9.910 -0.866 1.00 86.06 88 TYR A O 1
ATOM 738 N N . ASN A 1 89 ? -10.108 9.942 1.222 1.00 84.31 89 ASN A N 1
ATOM 739 C CA . ASN A 1 89 ? -8.914 10.554 1.797 1.00 84.31 89 ASN A CA 1
ATOM 740 C C . ASN A 1 89 ? -7.694 9.625 1.706 1.00 84.31 89 ASN A C 1
ATOM 742 O O . ASN A 1 89 ? -6.585 10.079 1.401 1.00 84.31 89 ASN A O 1
ATOM 746 N N . TYR A 1 90 ? -7.890 8.319 1.906 1.00 88.62 90 TYR A N 1
ATOM 747 C CA . TYR A 1 90 ? -6.836 7.318 1.779 1.00 88.62 90 TYR A CA 1
ATOM 748 C C . TYR A 1 90 ? -6.210 7.315 0.380 1.00 88.62 90 TYR A C 1
ATOM 750 O O . TYR A 1 90 ? -4.986 7.405 0.264 1.00 88.62 90 TYR A O 1
ATOM 758 N N . VAL A 1 91 ? -7.014 7.241 -0.686 1.00 90.75 91 VAL A N 1
ATOM 759 C CA . VAL A 1 91 ? -6.473 7.226 -2.057 1.00 90.75 91 VAL A CA 1
ATOM 760 C C . VAL A 1 91 ? -5.902 8.590 -2.453 1.00 90.75 91 VAL A C 1
ATOM 762 O O . VAL A 1 91 ? -4.847 8.657 -3.091 1.00 90.75 91 VAL A O 1
ATOM 765 N N . SER A 1 92 ? -6.526 9.686 -2.007 1.00 89.19 92 SER A N 1
ATOM 766 C CA . SER A 1 92 ? -6.134 11.059 -2.356 1.00 89.19 92 SER A CA 1
ATOM 767 C C . SER A 1 92 ? -4.692 11.395 -1.978 1.00 89.19 92 SER A C 1
ATOM 769 O O . SER A 1 92 ? -4.004 12.079 -2.742 1.00 89.19 92 SER A O 1
ATOM 771 N N . ARG A 1 93 ? -4.180 10.848 -0.863 1.00 90.19 93 ARG A N 1
ATOM 772 C CA . ARG A 1 93 ? -2.785 11.071 -0.434 1.00 90.19 93 ARG A CA 1
ATOM 773 C C . ARG A 1 93 ? -1.754 10.555 -1.446 1.00 90.19 93 ARG A C 1
ATOM 775 O O . ARG A 1 93 ? -0.630 11.045 -1.471 1.00 90.19 93 ARG A O 1
ATOM 782 N N . TYR A 1 94 ? -2.125 9.588 -2.288 1.00 94.75 94 TYR A N 1
ATOM 783 C CA . TYR A 1 94 ? -1.265 9.061 -3.348 1.00 94.75 94 TYR A CA 1
ATOM 784 C C . TYR A 1 94 ? -1.432 9.817 -4.663 1.00 94.75 94 TYR A C 1
ATOM 786 O O . TYR A 1 94 ? -0.457 9.986 -5.387 1.00 94.75 94 TYR A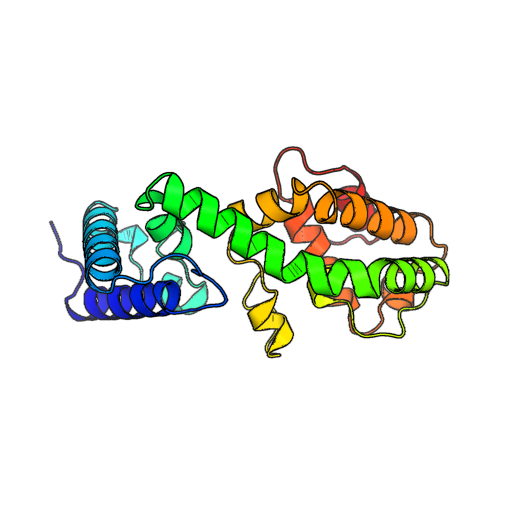 O 1
ATOM 794 N N . VAL A 1 95 ? -2.640 10.280 -4.991 1.00 93.31 95 VAL A N 1
ATOM 795 C CA . VAL A 1 95 ? -2.963 10.804 -6.329 1.00 93.31 95 VAL A CA 1
ATOM 796 C C . VAL A 1 95 ? -2.075 11.982 -6.729 1.00 93.31 95 VAL A C 1
ATOM 798 O O . VAL A 1 95 ? -1.554 11.992 -7.844 1.00 93.31 95 VAL A O 1
ATOM 801 N N . VAL A 1 96 ? -1.882 12.960 -5.840 1.00 90.50 96 VAL A N 1
ATOM 802 C CA . VAL A 1 96 ? -1.091 14.167 -6.137 1.00 90.50 96 VAL A CA 1
ATOM 803 C C . VAL A 1 96 ? 0.375 13.838 -6.459 1.00 90.50 96 VAL A C 1
ATOM 805 O O . VAL A 1 96 ? 0.797 14.118 -7.586 1.00 90.50 96 VAL A O 1
ATOM 808 N N . PRO A 1 97 ? 1.155 13.212 -5.554 1.00 95.25 97 PRO A N 1
ATOM 809 C CA . PRO A 1 97 ? 2.553 12.893 -5.843 1.00 95.25 97 PRO A CA 1
ATOM 810 C C . PRO A 1 97 ? 2.687 11.880 -6.989 1.00 95.25 97 PRO A C 1
ATOM 812 O O . PRO A 1 97 ? 3.623 11.963 -7.780 1.00 95.25 97 PRO A O 1
ATOM 815 N N . HIS A 1 98 ? 1.727 10.963 -7.144 1.00 97.06 98 HIS A N 1
ATOM 816 C CA . HIS A 1 98 ? 1.728 9.988 -8.230 1.00 97.06 98 HIS A CA 1
ATOM 817 C C . HIS A 1 98 ? 1.571 10.664 -9.595 1.00 97.06 98 HIS A C 1
ATOM 819 O O . HIS A 1 98 ? 2.378 10.414 -10.486 1.00 97.06 98 HIS A O 1
ATOM 825 N N . LYS A 1 99 ? 0.600 11.572 -9.764 1.00 95.19 99 LYS A N 1
ATOM 826 C CA . LYS A 1 99 ? 0.422 12.323 -11.021 1.00 95.19 99 LYS A CA 1
ATOM 827 C C . LYS A 1 99 ? 1.662 13.136 -11.394 1.00 95.19 99 LYS A C 1
ATOM 829 O O . LYS A 1 99 ? 2.009 13.195 -12.568 1.00 95.19 99 LYS A O 1
ATOM 834 N N . GLN A 1 100 ? 2.336 13.725 -10.409 1.00 96.94 100 GLN A N 1
ATOM 835 C CA . GLN A 1 100 ? 3.526 14.547 -10.637 1.00 96.94 100 GLN A CA 1
ATOM 836 C C . GLN A 1 100 ? 4.744 13.732 -11.083 1.00 96.94 100 GLN A C 1
ATOM 838 O O . GLN A 1 100 ? 5.541 14.222 -11.878 1.00 96.94 100 GLN A O 1
ATOM 843 N N . THR A 1 101 ? 4.904 12.498 -10.593 1.00 98.19 101 THR A N 1
ATOM 844 C CA . THR A 1 101 ? 6.136 11.724 -10.825 1.00 98.19 101 THR A CA 1
ATOM 845 C C . THR A 1 101 ? 5.967 10.501 -11.719 1.00 98.19 101 THR A C 1
ATOM 847 O O . THR A 1 101 ? 6.974 9.905 -12.089 1.00 98.19 101 THR A O 1
ATOM 850 N N . TYR A 1 102 ? 4.744 10.075 -12.054 1.00 98.69 102 TYR A N 1
ATOM 851 C CA . TYR A 1 102 ? 4.524 8.790 -12.731 1.00 98.69 102 TYR A CA 1
ATOM 852 C C . TYR A 1 102 ? 5.222 8.694 -14.088 1.00 98.69 102 TYR A C 1
ATOM 854 O O . TYR A 1 102 ? 5.921 7.716 -14.343 1.00 98.69 102 TYR A O 1
ATOM 862 N N . ALA A 1 103 ? 5.091 9.720 -14.933 1.00 98.56 103 ALA A N 1
ATOM 863 C CA . ALA A 1 103 ? 5.724 9.730 -16.252 1.00 98.56 103 ALA A CA 1
ATOM 864 C C . ALA A 1 103 ? 7.251 9.563 -16.148 1.00 98.56 103 ALA A C 1
ATOM 866 O O . ALA A 1 103 ? 7.851 8.770 -16.873 1.00 98.56 103 ALA A O 1
ATOM 867 N N . GLN A 1 104 ? 7.869 10.250 -15.183 1.00 98.69 104 GLN A N 1
ATOM 868 C CA . GLN A 1 104 ? 9.294 10.119 -14.901 1.00 98.69 104 GLN A CA 1
ATOM 869 C C . GLN A 1 104 ? 9.650 8.730 -14.357 1.00 98.69 104 GLN A C 1
ATOM 871 O O . GLN A 1 104 ? 10.604 8.118 -14.832 1.00 98.69 104 GLN A O 1
ATOM 876 N N . ALA A 1 105 ? 8.885 8.215 -13.393 1.00 98.69 105 ALA A N 1
ATOM 877 C CA . ALA A 1 105 ? 9.105 6.894 -12.813 1.00 98.69 105 ALA A CA 1
ATOM 878 C C . ALA A 1 105 ? 9.049 5.794 -13.882 1.00 98.69 105 ALA A C 1
ATOM 880 O O . ALA A 1 105 ? 9.943 4.951 -13.956 1.00 98.69 105 ALA A O 1
ATOM 881 N N . LEU A 1 106 ? 8.037 5.841 -14.752 1.00 98.88 106 LEU A N 1
ATOM 882 C CA . LEU A 1 106 ? 7.878 4.902 -15.855 1.00 98.88 106 LEU A CA 1
ATOM 883 C C . LEU A 1 106 ? 9.056 4.979 -16.831 1.00 98.88 106 LEU A C 1
ATOM 885 O O . LEU A 1 106 ? 9.577 3.942 -17.238 1.00 98.88 106 LEU A O 1
ATOM 889 N N . GLN A 1 107 ? 9.513 6.186 -17.178 1.00 98.75 107 GLN A N 1
ATOM 890 C CA . GLN A 1 107 ? 10.666 6.354 -18.061 1.00 98.75 107 GLN A CA 1
ATOM 891 C C . GLN A 1 107 ? 11.961 5.831 -17.427 1.00 98.75 107 GLN A C 1
ATOM 893 O O . GLN A 1 107 ? 12.757 5.183 -18.100 1.00 98.75 107 GLN A O 1
ATOM 898 N N . GLU A 1 108 ? 12.178 6.077 -16.135 1.00 98.75 108 GLU A N 1
ATOM 899 C CA . GLU A 1 108 ? 13.334 5.555 -15.399 1.00 98.75 108 GLU A CA 1
ATOM 900 C C . GLU A 1 108 ? 13.345 4.020 -15.356 1.00 98.75 108 GLU A C 1
ATOM 902 O O . GLU A 1 108 ? 14.392 3.409 -15.578 1.00 98.75 108 GLU A O 1
ATOM 907 N N . VAL A 1 109 ? 12.183 3.395 -15.137 1.00 9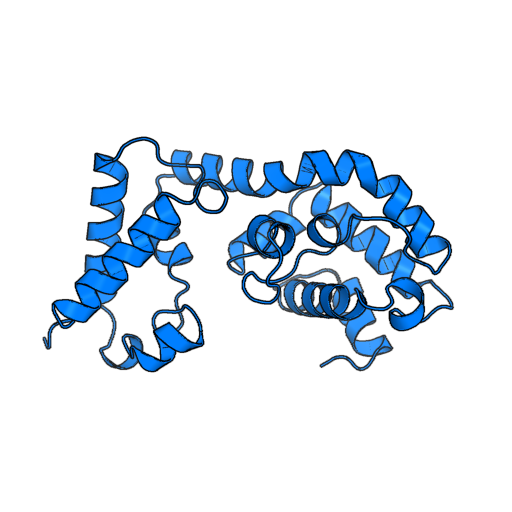8.75 109 VAL A N 1
ATOM 908 C CA . VAL A 1 109 ? 12.028 1.933 -15.187 1.00 98.75 109 VAL A CA 1
ATOM 909 C C . VAL A 1 109 ? 12.291 1.394 -16.593 1.00 98.75 109 VAL A C 1
ATOM 911 O O . VAL A 1 109 ? 13.072 0.458 -16.735 1.00 98.75 109 VAL A O 1
ATOM 914 N N . LYS A 1 110 ? 11.717 2.010 -17.636 1.00 98.50 110 LYS A N 1
ATOM 915 C CA . LYS A 1 110 ? 11.960 1.622 -19.040 1.00 98.50 110 LYS A CA 1
ATOM 916 C C . LYS A 1 110 ? 13.428 1.772 -19.444 1.00 98.50 110 LYS A C 1
ATOM 918 O O . LYS A 1 110 ? 13.938 0.963 -20.207 1.00 98.50 110 LYS A O 1
ATOM 923 N N . ASN A 1 111 ? 14.121 2.763 -18.887 1.00 98.25 111 ASN A N 1
ATOM 924 C CA . ASN A 1 111 ? 15.558 2.968 -19.078 1.00 98.25 111 ASN A CA 1
ATOM 925 C C . ASN A 1 111 ? 16.425 2.038 -18.206 1.00 98.25 111 ASN A C 1
ATOM 927 O O . ASN A 1 111 ? 17.650 2.173 -18.197 1.00 98.25 111 ASN A O 1
ATOM 931 N N . GLY A 1 112 ? 15.814 1.135 -17.434 1.00 98.19 112 GLY A N 1
ATOM 932 C CA . GLY A 1 112 ? 16.513 0.126 -16.647 1.00 98.19 112 GLY A CA 1
ATOM 933 C C . GLY A 1 112 ? 17.171 0.646 -15.368 1.00 98.19 112 GLY A C 1
ATOM 934 O O . GLY A 1 112 ? 17.975 -0.074 -14.779 1.00 98.19 112 GLY A O 1
ATOM 935 N N . LYS A 1 113 ? 16.890 1.886 -14.934 1.00 98.38 113 LYS A N 1
ATOM 936 C CA . LYS A 1 113 ? 17.499 2.463 -13.725 1.00 98.38 113 LYS A CA 1
ATOM 937 C C . LYS A 1 113 ? 16.667 3.592 -13.120 1.00 98.38 113 LYS A C 1
ATOM 939 O O . LYS A 1 113 ? 16.568 4.682 -13.688 1.00 98.38 113 LYS A O 1
ATOM 944 N N . LYS A 1 114 ? 16.186 3.364 -11.899 1.00 98.38 114 LYS A N 1
ATOM 945 C CA . LYS A 1 114 ? 15.603 4.369 -11.009 1.00 98.38 114 LYS A CA 1
ATOM 946 C C . LYS A 1 114 ? 16.647 5.417 -10.619 1.00 98.38 114 LYS A C 1
ATOM 948 O O . LYS A 1 114 ? 17.764 5.084 -10.225 1.00 98.38 114 LYS A O 1
ATOM 953 N N . LYS A 1 115 ? 16.260 6.691 -10.688 1.00 97.88 115 LYS A N 1
ATOM 954 C CA . LYS A 1 115 ? 17.117 7.851 -10.395 1.00 97.88 115 LYS A CA 1
ATOM 955 C C . LYS A 1 115 ? 16.489 8.836 -9.413 1.00 97.88 115 LYS A C 1
ATOM 957 O O . LYS A 1 115 ? 17.232 9.539 -8.738 1.00 97.88 115 LYS A O 1
ATOM 962 N N . THR A 1 116 ? 15.162 8.880 -9.293 1.00 96.75 116 THR A N 1
ATOM 963 C CA . THR A 1 116 ? 14.478 9.895 -8.471 1.00 96.75 116 THR A CA 1
ATOM 964 C C . THR A 1 116 ? 13.575 9.326 -7.371 1.00 96.75 116 THR A C 1
ATOM 966 O O . THR A 1 116 ? 13.510 8.117 -7.122 1.00 96.75 116 THR A O 1
ATOM 969 N N . HIS A 1 117 ? 12.958 10.216 -6.592 1.00 95.25 117 HIS A N 1
ATOM 970 C CA . HIS A 1 117 ? 12.283 9.901 -5.333 1.00 95.25 117 HIS A CA 1
ATOM 971 C C . HIS A 1 117 ? 10.776 9.715 -5.512 1.00 95.25 117 HIS A C 1
ATOM 973 O O . HIS A 1 117 ? 10.015 10.633 -5.246 1.00 95.25 117 HIS A O 1
ATOM 979 N N . TRP A 1 118 ? 10.347 8.517 -5.908 1.00 97.88 118 TRP A N 1
ATOM 980 C CA . TRP A 1 118 ? 8.923 8.198 -6.114 1.00 97.88 118 TRP A CA 1
ATOM 981 C C . TRP A 1 118 ? 8.484 6.847 -5.532 1.00 97.88 118 TRP A C 1
ATOM 983 O O . TRP A 1 118 ? 7.315 6.475 -5.601 1.00 97.88 118 TRP A O 1
ATOM 993 N N . MET A 1 119 ? 9.410 6.104 -4.917 1.00 98.06 119 MET A N 1
ATOM 994 C CA . MET A 1 119 ? 9.201 4.699 -4.551 1.00 98.06 119 MET A CA 1
ATOM 995 C C . MET A 1 119 ? 7.953 4.467 -3.689 1.00 98.06 119 MET A C 1
ATOM 997 O O . MET A 1 119 ? 7.197 3.535 -3.931 1.00 98.06 119 MET A O 1
ATOM 1001 N N . TRP A 1 120 ? 7.715 5.338 -2.709 1.00 97.62 120 TRP A N 1
ATOM 1002 C CA . TRP A 1 120 ? 6.685 5.142 -1.687 1.00 97.62 120 TRP A CA 1
ATOM 1003 C C . TRP A 1 120 ? 5.242 5.224 -2.200 1.00 97.62 120 TRP A C 1
ATOM 1005 O O . TRP A 1 120 ? 4.379 4.553 -1.645 1.00 97.62 120 TRP A O 1
ATOM 1015 N N . TRP A 1 121 ? 4.974 6.032 -3.230 1.00 97.12 121 TRP A N 1
ATOM 1016 C CA . TRP A 1 121 ? 3.621 6.245 -3.768 1.00 97.12 121 TRP A CA 1
ATOM 1017 C C . TRP A 1 121 ? 3.398 5.625 -5.153 1.00 97.12 121 TRP A C 1
ATOM 1019 O O . TRP A 1 121 ? 2.269 5.620 -5.644 1.00 97.12 121 TRP A O 1
ATOM 1029 N N . ILE A 1 122 ? 4.455 5.096 -5.776 1.00 98.44 122 ILE A N 1
ATOM 1030 C CA . ILE A 1 122 ? 4.360 4.262 -6.981 1.00 98.44 122 ILE A CA 1
ATOM 1031 C C . ILE A 1 122 ? 4.320 2.774 -6.612 1.00 98.44 122 ILE A C 1
ATOM 1033 O O . ILE A 1 122 ? 3.473 2.054 -7.123 1.00 98.44 122 ILE A O 1
ATOM 1037 N N . PHE A 1 123 ? 5.188 2.328 -5.695 1.00 98.56 123 PHE A N 1
ATOM 1038 C CA . PHE A 1 123 ? 5.244 0.952 -5.191 1.00 98.56 123 PHE A CA 1
ATOM 1039 C C . PHE A 1 123 ? 5.073 0.930 -3.662 1.00 98.56 123 PHE A C 1
ATOM 1041 O O . PHE A 1 123 ? 6.042 0.691 -2.929 1.00 98.56 123 PHE A O 1
ATOM 1048 N N . PRO A 1 124 ? 3.861 1.211 -3.147 1.00 97.31 124 PRO A N 1
ATOM 1049 C CA . PRO A 1 124 ? 3.617 1.213 -1.711 1.00 97.31 124 PRO A CA 1
ATOM 1050 C C . PRO A 1 124 ? 3.759 -0.194 -1.116 1.00 97.31 124 PRO A C 1
ATOM 1052 O O . PRO A 1 124 ? 3.533 -1.206 -1.780 1.00 97.31 124 PRO A O 1
ATOM 1055 N N . GLN A 1 125 ? 4.121 -0.252 0.164 1.00 95.38 125 GLN A N 1
ATOM 1056 C CA . GLN A 1 125 ? 4.284 -1.490 0.929 1.00 95.38 125 GLN A CA 1
ATOM 1057 C C . GLN A 1 125 ? 3.509 -1.413 2.251 1.00 95.38 125 GLN A C 1
ATOM 1059 O O . GLN A 1 125 ? 3.056 -0.334 2.644 1.00 95.38 125 GLN A O 1
ATOM 1064 N N . MET A 1 126 ? 3.385 -2.541 2.956 1.00 92.94 126 MET A N 1
ATOM 1065 C CA . MET A 1 126 ? 2.775 -2.571 4.291 1.00 92.94 126 MET A CA 1
ATOM 1066 C C . MET A 1 126 ? 3.470 -1.593 5.250 1.00 92.94 126 MET A C 1
ATOM 1068 O O . MET A 1 126 ? 4.701 -1.459 5.251 1.00 92.94 126 MET A O 1
ATOM 1072 N N . LYS A 1 127 ? 2.677 -0.907 6.078 1.00 87.88 127 LYS A N 1
ATOM 1073 C CA . LYS A 1 127 ? 3.174 -0.044 7.153 1.00 87.88 127 LYS A CA 1
ATOM 1074 C C . LYS A 1 127 ? 4.003 -0.882 8.135 1.00 87.88 127 LYS A C 1
ATOM 1076 O O . LYS A 1 127 ? 3.741 -2.060 8.331 1.00 87.88 127 LYS A O 1
ATOM 1081 N N . GLY A 1 128 ? 5.038 -0.276 8.716 1.00 85.94 128 GLY A N 1
ATOM 1082 C CA . GLY A 1 128 ? 5.964 -0.950 9.638 1.00 85.94 128 GLY A CA 1
ATOM 1083 C C . GLY A 1 128 ? 7.222 -1.519 8.972 1.00 85.94 128 GLY A C 1
ATOM 1084 O O . GLY A 1 128 ? 8.258 -1.612 9.621 1.00 85.94 128 GLY A O 1
ATOM 1085 N N . LEU A 1 129 ? 7.208 -1.775 7.657 1.00 88.44 129 LEU A N 1
ATOM 1086 C CA . LEU A 1 129 ? 8.385 -2.295 6.936 1.00 88.44 129 LEU A CA 1
ATOM 1087 C C . LEU A 1 129 ? 9.499 -1.257 6.704 1.00 88.44 129 LEU A C 1
ATOM 1089 O O . LEU A 1 129 ? 10.618 -1.608 6.333 1.00 88.44 129 LEU A O 1
ATOM 1093 N N . GLY A 1 130 ? 9.215 0.033 6.892 1.00 86.19 130 GLY A N 1
ATOM 1094 C CA . GLY A 1 130 ? 10.188 1.111 6.727 1.00 86.19 130 GLY A CA 1
ATOM 1095 C C . GLY A 1 130 ? 10.117 2.133 7.856 1.00 86.19 130 GLY A C 1
ATOM 1096 O O . GLY A 1 130 ? 9.039 2.451 8.350 1.00 86.19 130 GLY A O 1
ATOM 1097 N N . LYS A 1 131 ? 11.277 2.685 8.235 1.00 85.81 131 LYS A N 1
ATOM 1098 C CA . LYS A 1 131 ? 11.412 3.617 9.372 1.00 85.81 131 LYS A CA 1
ATOM 1099 C C . LYS A 1 131 ? 11.313 5.101 8.986 1.00 85.81 131 LYS A C 1
ATOM 1101 O O . LYS A 1 131 ? 11.049 5.947 9.842 1.00 85.81 131 LYS A O 1
ATOM 1106 N N . SER A 1 132 ? 11.508 5.434 7.705 1.00 89.06 132 SER A N 1
ATOM 1107 C CA . SER A 1 132 ? 11.454 6.829 7.249 1.00 89.06 132 SER A CA 1
ATOM 1108 C C . SER A 1 132 ? 10.047 7.411 7.371 1.00 89.06 132 SER A C 1
ATOM 1110 O O . SER A 1 132 ? 9.058 6.683 7.293 1.00 89.06 132 SER A O 1
ATOM 1112 N N . GLU A 1 133 ? 9.957 8.731 7.513 1.00 87.50 133 GLU A N 1
ATOM 1113 C CA . GLU A 1 133 ? 8.683 9.455 7.563 1.00 87.50 133 GLU A CA 1
ATOM 1114 C C . GLU A 1 133 ? 7.788 9.117 6.362 1.00 87.50 133 GLU A C 1
ATOM 1116 O O . GLU A 1 133 ? 6.643 8.715 6.541 1.00 87.50 133 GLU A O 1
ATOM 1121 N N . ARG A 1 134 ? 8.341 9.129 5.140 1.00 90.81 134 ARG A N 1
ATOM 1122 C CA . ARG A 1 134 ? 7.611 8.726 3.924 1.00 90.81 134 ARG A CA 1
ATOM 1123 C C . ARG A 1 134 ? 7.142 7.270 3.962 1.00 90.81 134 ARG A C 1
ATOM 1125 O O . ARG A 1 134 ? 6.048 6.982 3.493 1.00 90.81 134 ARG A O 1
ATOM 1132 N N . SER A 1 135 ? 7.931 6.357 4.536 1.00 88.06 135 SER A N 1
ATOM 1133 C CA . SER A 1 135 ? 7.515 4.951 4.679 1.00 88.06 135 SER A CA 1
ATOM 1134 C C . SER A 1 135 ? 6.364 4.801 5.676 1.00 88.06 135 SER A C 1
ATOM 1136 O O . SER A 1 135 ? 5.483 3.973 5.471 1.00 88.06 135 SER A O 1
ATOM 1138 N N . ARG A 1 136 ? 6.341 5.624 6.733 1.00 84.75 136 ARG A N 1
ATOM 1139 C CA . ARG A 1 136 ? 5.236 5.671 7.698 1.00 84.75 136 ARG A CA 1
ATOM 1140 C C . ARG A 1 136 ? 3.983 6.322 7.108 1.00 84.75 136 ARG A C 1
ATOM 1142 O O . ARG A 1 136 ? 2.892 5.815 7.347 1.00 84.75 136 ARG A O 1
ATOM 1149 N N . PHE A 1 137 ? 4.143 7.395 6.331 1.00 87.56 137 PHE A N 1
ATOM 1150 C CA . PHE A 1 137 ? 3.046 8.134 5.700 1.00 87.56 137 PHE A CA 1
ATOM 1151 C C . PHE A 1 137 ? 2.362 7.328 4.586 1.00 87.56 137 PHE A C 1
ATOM 1153 O O . PHE A 1 137 ? 1.149 7.168 4.611 1.00 87.56 137 PHE A O 1
ATOM 1160 N N . TYR A 1 138 ? 3.123 6.764 3.642 1.00 92.75 138 TYR A N 1
ATOM 1161 C CA . TYR A 1 138 ? 2.573 6.014 2.500 1.00 92.75 138 TYR A CA 1
ATOM 1162 C C . TYR A 1 138 ? 2.372 4.516 2.768 1.00 92.75 138 TYR A C 1
ATOM 1164 O O . TYR A 1 138 ? 1.954 3.782 1.869 1.00 92.75 138 TYR A O 1
ATOM 1172 N N . GLY A 1 139 ? 2.673 4.044 3.980 1.00 91.69 139 GLY A N 1
ATOM 1173 C CA . GLY A 1 139 ? 2.477 2.650 4.364 1.00 91.69 139 GLY A CA 1
ATOM 1174 C C . GLY A 1 139 ? 1.002 2.246 4.321 1.00 91.69 139 GLY A C 1
ATOM 1175 O O . GLY A 1 139 ? 0.129 2.996 4.768 1.00 91.69 139 GLY A O 1
ATOM 1176 N N . ILE A 1 140 ? 0.737 1.058 3.781 1.00 91.56 140 ILE A N 1
ATOM 1177 C CA . ILE A 1 140 ? -0.594 0.443 3.710 1.00 91.56 140 ILE A CA 1
ATOM 1178 C C . ILE A 1 140 ? -0.857 -0.326 5.006 1.00 91.56 140 ILE A C 1
ATOM 1180 O O . ILE A 1 140 ? -0.024 -1.123 5.428 1.00 91.56 140 ILE A O 1
ATOM 1184 N N . LEU A 1 141 ? -1.983 -0.063 5.662 1.00 85.75 141 LEU A N 1
ATOM 1185 C CA . LEU A 1 141 ? -2.307 -0.638 6.971 1.00 85.75 141 LEU A CA 1
ATOM 1186 C C . LEU A 1 141 ? -2.818 -2.070 6.880 1.00 85.75 141 LEU A C 1
ATOM 1188 O O . LEU A 1 141 ? -2.441 -2.907 7.691 1.00 85.75 141 LEU A O 1
ATOM 1192 N N . ASN A 1 142 ? -3.692 -2.336 5.915 1.00 85.00 142 ASN A N 1
ATOM 1193 C CA . ASN A 1 142 ? -4.459 -3.571 5.838 1.00 85.00 142 ASN A CA 1
ATOM 1194 C C . ASN A 1 142 ? -4.785 -3.930 4.380 1.00 85.00 142 ASN A C 1
ATOM 1196 O O . ASN A 1 142 ? -4.502 -3.181 3.436 1.00 85.00 142 ASN A O 1
ATOM 1200 N N . ARG A 1 143 ? -5.407 -5.098 4.193 1.00 90.38 143 ARG A N 1
ATOM 1201 C CA . ARG A 1 143 ? -5.825 -5.581 2.870 1.00 90.38 143 ARG A CA 1
ATOM 1202 C C . ARG A 1 143 ? -6.887 -4.688 2.225 1.00 90.38 143 ARG A C 1
ATOM 1204 O O . ARG A 1 143 ? -6.838 -4.517 1.011 1.00 90.38 143 ARG A O 1
ATOM 1211 N N . LYS A 1 144 ? -7.795 -4.083 3.006 1.00 89.38 144 LYS A N 1
ATOM 1212 C CA . LYS A 1 144 ? -8.832 -3.170 2.488 1.00 89.38 144 LYS A CA 1
ATOM 1213 C C . LYS A 1 144 ? -8.210 -1.956 1.797 1.00 89.38 144 LYS A C 1
ATOM 1215 O O . LYS A 1 144 ? -8.558 -1.652 0.664 1.00 89.38 144 LYS A O 1
ATOM 1220 N N . GLN A 1 145 ? -7.209 -1.334 2.417 1.00 92.19 145 GLN A N 1
ATOM 1221 C CA . GLN A 1 145 ? -6.434 -0.250 1.814 1.00 92.19 145 GLN A CA 1
ATOM 1222 C C . GLN A 1 145 ? -5.690 -0.693 0.548 1.00 92.19 145 GLN A C 1
ATOM 1224 O O . GLN A 1 145 ? -5.742 -0.004 -0.468 1.00 92.19 145 GLN A O 1
ATOM 1229 N N . ALA A 1 146 ? -5.034 -1.859 0.570 1.00 95.88 146 ALA A N 1
ATOM 1230 C CA . ALA A 1 146 ? -4.369 -2.387 -0.624 1.00 95.88 146 ALA A CA 1
ATOM 1231 C C . ALA A 1 146 ? -5.359 -2.599 -1.784 1.00 95.88 146 ALA A C 1
ATOM 1233 O O . ALA A 1 146 ? -5.059 -2.237 -2.921 1.00 95.88 146 ALA A O 1
ATOM 1234 N N . LYS A 1 147 ? -6.553 -3.129 -1.490 1.00 96.00 147 LYS A N 1
ATOM 1235 C CA . LYS A 1 147 ? -7.633 -3.305 -2.464 1.00 96.00 147 LYS A CA 1
ATOM 1236 C C . LYS A 1 147 ? -8.100 -1.960 -3.031 1.00 96.00 147 LYS A C 1
ATOM 1238 O O . LYS A 1 147 ? -8.080 -1.799 -4.244 1.00 96.00 147 LYS A O 1
ATOM 1243 N N . LEU A 1 148 ? -8.371 -0.969 -2.180 1.00 95.12 148 LEU A N 1
ATOM 1244 C CA . LEU A 1 148 ? -8.743 0.388 -2.608 1.00 95.12 148 LEU A CA 1
ATOM 1245 C C . LEU A 1 148 ? -7.680 1.040 -3.504 1.00 95.12 148 LEU A C 1
ATOM 1247 O O . LEU A 1 148 ? -8.012 1.665 -4.509 1.00 95.12 148 LEU A O 1
ATOM 1251 N N . PHE A 1 149 ? -6.392 0.877 -3.179 1.00 97.38 149 PHE A N 1
ATOM 1252 C CA . PHE A 1 149 ? -5.304 1.375 -4.026 1.00 97.38 149 PHE A CA 1
ATOM 1253 C C . PHE A 1 149 ? -5.317 0.708 -5.408 1.00 97.38 149 PHE A C 1
ATOM 1255 O O . PHE A 1 149 ? -5.144 1.385 -6.422 1.00 97.38 149 PHE A O 1
ATOM 1262 N N . LEU A 1 150 ? -5.508 -0.615 -5.450 1.00 98.00 150 LEU A N 1
ATOM 1263 C CA . LEU A 1 150 ? -5.504 -1.393 -6.688 1.00 98.00 150 LEU A CA 1
ATOM 1264 C C . LEU A 1 150 ? -6.755 -1.152 -7.548 1.00 98.00 150 LEU A C 1
ATOM 1266 O O . LEU A 1 150 ? -6.654 -1.156 -8.770 1.00 98.00 150 LEU A O 1
ATOM 1270 N N . GLU A 1 151 ? -7.916 -0.933 -6.937 1.00 96.81 151 GLU A N 1
ATOM 1271 C CA . GLU A 1 151 ? -9.179 -0.670 -7.641 1.00 96.81 151 GLU A CA 1
ATOM 1272 C C . GLU A 1 151 ? -9.286 0.777 -8.134 1.00 96.81 151 GLU A C 1
ATOM 1274 O O . GLU A 1 151 ? -10.035 1.069 -9.067 1.00 96.81 151 GLU A O 1
ATOM 1279 N N . HIS A 1 152 ? -8.504 1.697 -7.562 1.00 97.06 152 HIS A N 1
ATOM 1280 C CA . HIS A 1 152 ? -8.508 3.085 -7.997 1.00 97.06 152 HIS A CA 1
ATOM 1281 C C . HIS A 1 152 ? -8.031 3.213 -9.465 1.00 97.06 152 HIS A C 1
ATOM 1283 O O . HIS A 1 152 ? -6.908 2.809 -9.791 1.00 97.06 152 HIS A O 1
ATOM 1289 N N . PRO A 1 153 ? -8.794 3.889 -10.352 1.00 95.69 153 PRO A N 1
ATOM 1290 C CA . PRO A 1 153 ? -8.612 3.830 -11.810 1.00 95.69 153 PRO A CA 1
ATOM 1291 C C . PRO A 1 153 ? -7.258 4.348 -12.314 1.00 95.69 153 PRO A C 1
ATOM 1293 O O . PRO A 1 153 ? -6.770 3.911 -13.353 1.00 95.69 153 PRO A O 1
ATOM 1296 N N . ILE A 1 154 ? -6.640 5.285 -11.587 1.00 96.69 154 ILE A N 1
ATOM 1297 C CA . ILE A 1 154 ? -5.294 5.794 -11.899 1.00 96.69 154 ILE A CA 1
ATOM 1298 C C . ILE A 1 154 ? -4.212 4.936 -11.232 1.00 96.69 154 ILE A C 1
ATOM 1300 O O . ILE A 1 154 ? -3.364 4.382 -11.921 1.00 96.69 154 ILE A O 1
ATOM 1304 N N . LEU A 1 155 ? -4.234 4.820 -9.900 1.00 98.38 155 LEU A N 1
ATOM 1305 C CA . LEU A 1 155 ? -3.194 4.153 -9.111 1.00 98.38 155 LEU A CA 1
ATOM 1306 C C . LEU A 1 155 ? -3.013 2.678 -9.495 1.00 98.38 155 LEU A C 1
ATOM 1308 O O . LEU A 1 155 ? -1.890 2.260 -9.772 1.00 98.38 155 LEU A O 1
ATOM 1312 N N . GLY A 1 156 ? -4.103 1.912 -9.576 1.00 98.25 156 GLY A N 1
ATOM 1313 C CA . GLY A 1 156 ? -4.067 0.495 -9.930 1.00 98.25 156 GLY A CA 1
ATOM 1314 C C . GLY A 1 156 ? -3.583 0.246 -11.354 1.00 98.25 156 GLY A C 1
ATOM 1315 O O . GLY A 1 156 ? -2.681 -0.567 -11.575 1.00 98.25 156 GLY A O 1
ATOM 1316 N N . LYS A 1 157 ? -4.126 1.002 -12.320 1.00 98.31 157 LYS A N 1
ATOM 1317 C CA . LYS A 1 157 ? -3.696 0.955 -13.726 1.00 98.31 157 LYS A CA 1
ATOM 1318 C C . LYS A 1 157 ? -2.199 1.235 -13.847 1.00 98.31 157 LYS A C 1
ATOM 1320 O O . LYS A 1 157 ? -1.469 0.453 -14.452 1.00 98.31 157 LYS A O 1
ATOM 1325 N N . ASN A 1 158 ? -1.747 2.321 -13.229 1.00 98.75 158 ASN A N 1
ATOM 1326 C CA . ASN A 1 158 ? -0.363 2.760 -13.292 1.00 98.75 158 ASN A CA 1
ATOM 1327 C C . ASN A 1 158 ? 0.594 1.773 -12.623 1.00 98.75 158 ASN A C 1
ATOM 1329 O O . ASN A 1 158 ? 1.674 1.528 -13.163 1.00 98.75 158 ASN A O 1
ATOM 1333 N N . LEU A 1 159 ? 0.199 1.191 -11.482 1.00 98.81 159 LEU A N 1
ATOM 1334 C CA . LEU A 1 159 ? 0.951 0.142 -10.796 1.00 98.81 159 LEU A CA 1
ATOM 1335 C C . LEU A 1 159 ? 1.122 -1.086 -11.699 1.00 98.81 159 LEU A C 1
ATOM 1337 O O . LEU A 1 159 ? 2.229 -1.615 -11.800 1.00 98.81 159 LEU A O 1
ATOM 1341 N N . CYS A 1 160 ? 0.067 -1.516 -12.395 1.00 98.81 160 CYS A N 1
ATOM 1342 C CA . CYS A 1 160 ? 0.151 -2.628 -13.344 1.00 98.81 160 CYS A CA 1
ATOM 1343 C C . CYS A 1 160 ? 1.078 -2.303 -14.520 1.00 98.81 160 CYS A C 1
ATOM 1345 O O . CYS A 1 160 ? 1.963 -3.095 -14.833 1.00 98.81 160 CYS A O 1
ATOM 1347 N N . GLU A 1 161 ? 0.912 -1.130 -15.134 1.00 98.88 161 GLU A N 1
ATOM 1348 C CA . GLU A 1 161 ? 1.713 -0.685 -16.278 1.00 98.88 161 GLU A CA 1
ATOM 1349 C C . GLU A 1 161 ? 3.207 -0.607 -15.940 1.00 98.88 161 GLU A C 1
ATOM 1351 O O . GLU A 1 161 ? 4.039 -1.171 -16.651 1.00 98.88 161 GLU A O 1
ATOM 1356 N N . ILE A 1 162 ? 3.574 0.036 -14.828 1.00 98.88 162 ILE A N 1
ATOM 1357 C CA . ILE A 1 162 ? 4.988 0.165 -14.463 1.00 98.88 162 ILE A CA 1
ATOM 1358 C C . ILE A 1 162 ? 5.582 -1.173 -14.006 1.00 98.88 162 ILE A C 1
ATOM 1360 O O . ILE A 1 162 ? 6.754 -1.442 -14.257 1.00 98.88 162 ILE A O 1
ATOM 1364 N N . THR A 1 163 ? 4.781 -2.053 -13.399 1.00 98.88 163 THR A N 1
ATOM 1365 C CA . THR A 1 163 ? 5.211 -3.426 -13.090 1.00 98.88 163 THR A CA 1
ATOM 1366 C C . THR A 1 163 ? 5.453 -4.228 -14.369 1.00 98.88 163 THR A C 1
ATOM 1368 O O . THR A 1 163 ? 6.428 -4.974 -14.453 1.00 98.88 163 THR A O 1
ATOM 1371 N N . GLN A 1 164 ? 4.607 -4.052 -15.386 1.00 98.81 164 GLN A N 1
ATOM 1372 C CA . GLN A 1 164 ? 4.792 -4.680 -16.691 1.00 98.81 164 GLN A CA 1
ATOM 1373 C C . GLN A 1 164 ? 6.083 -4.176 -17.357 1.00 98.81 164 GLN A C 1
ATOM 1375 O O . GLN A 1 164 ? 6.869 -4.986 -17.832 1.00 98.81 164 GLN A O 1
ATOM 1380 N N . ALA A 1 165 ? 6.398 -2.880 -17.253 1.00 98.81 165 ALA A N 1
ATOM 1381 C CA . ALA A 1 165 ? 7.675 -2.339 -17.727 1.00 98.81 165 ALA A CA 1
ATOM 1382 C C . ALA A 1 165 ? 8.903 -2.966 -17.029 1.00 98.81 165 ALA A C 1
ATOM 1384 O O . ALA A 1 165 ? 9.923 -3.193 -17.676 1.00 98.81 165 ALA A O 1
ATOM 1385 N N . VAL A 1 166 ? 8.812 -3.305 -15.735 1.00 98.69 166 VAL A N 1
ATOM 1386 C CA . VAL A 1 166 ? 9.858 -4.091 -15.047 1.00 98.69 166 VAL A CA 1
ATOM 1387 C C . VAL A 1 166 ? 9.965 -5.504 -15.635 1.00 98.69 166 VAL A C 1
ATOM 1389 O O . VAL A 1 166 ? 11.071 -6.006 -15.831 1.00 98.69 166 VAL A O 1
ATOM 1392 N N . LEU A 1 167 ? 8.835 -6.163 -15.924 1.00 98.00 167 LEU A N 1
ATOM 1393 C CA . LEU A 1 167 ? 8.825 -7.499 -16.533 1.00 98.00 167 LEU A CA 1
ATOM 1394 C C . LEU A 1 167 ? 9.386 -7.532 -17.951 1.00 98.00 167 LEU A C 1
ATOM 1396 O O . LEU A 1 167 ? 9.978 -8.547 -18.314 1.00 98.00 167 LEU A O 1
ATOM 1400 N N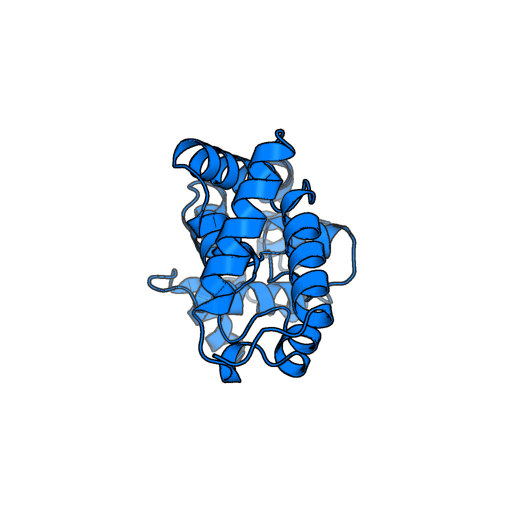 . ASP A 1 168 ? 9.199 -6.465 -18.715 1.00 98.00 168 ASP A N 1
ATOM 1401 C CA . ASP A 1 168 ? 9.642 -6.380 -20.107 1.00 98.00 168 ASP A CA 1
ATOM 1402 C C . ASP A 1 168 ? 11.092 -5.895 -20.231 1.00 98.00 168 ASP A C 1
ATOM 1404 O O . ASP A 1 168 ? 11.695 -6.002 -21.296 1.00 98.00 168 ASP A O 1
ATOM 1408 N N . SER A 1 169 ? 11.680 -5.392 -19.141 1.00 97.69 169 SER A N 1
ATOM 1409 C CA . SER A 1 169 ? 13.080 -4.979 -19.115 1.00 97.69 169 SER A CA 1
ATOM 1410 C C . SER A 1 169 ? 14.033 -6.180 -19.164 1.00 97.69 169 SER A C 1
ATOM 1412 O O . SER A 1 169 ? 13.824 -7.214 -18.513 1.00 97.69 169 SER A O 1
ATOM 1414 N N . ASP A 1 170 ? 15.132 -5.998 -19.897 1.00 96.31 170 ASP A N 1
ATOM 1415 C CA . ASP A 1 170 ? 16.316 -6.859 -19.900 1.00 96.31 170 ASP A CA 1
ATOM 1416 C C . ASP A 1 170 ? 17.094 -6.788 -18.574 1.00 96.31 170 ASP A C 1
ATOM 1418 O O . ASP A 1 170 ? 17.847 -7.706 -18.248 1.00 96.31 170 ASP A O 1
ATOM 1422 N N . LYS A 1 171 ? 16.881 -5.728 -17.784 1.00 97.94 171 LYS A N 1
ATOM 1423 C CA . LYS A 1 171 ? 17.478 -5.535 -16.462 1.00 97.94 171 LYS A CA 1
ATOM 1424 C C . LYS A 1 171 ? 16.712 -6.274 -15.377 1.00 97.94 171 LYS A C 1
ATOM 1426 O O . LYS A 1 171 ? 15.486 -6.386 -15.387 1.00 97.94 171 LYS A O 1
ATOM 1431 N N . SER A 1 172 ? 17.452 -6.748 -14.383 1.00 97.69 172 SER A N 1
ATOM 1432 C CA . SER A 1 172 ? 16.868 -7.277 -13.156 1.00 97.69 172 SER A CA 1
ATOM 1433 C C . SER A 1 172 ? 16.282 -6.146 -12.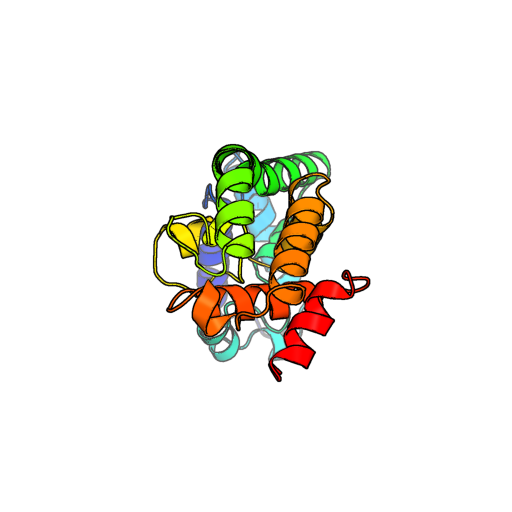294 1.00 97.69 172 SER A C 1
ATOM 1435 O O . SER A 1 172 ? 16.780 -5.017 -12.319 1.00 97.69 172 SER A O 1
ATOM 1437 N N . PRO A 1 173 ? 15.287 -6.423 -11.432 1.00 98.38 173 PRO A N 1
ATOM 1438 C CA . PRO A 1 173 ? 14.822 -5.448 -10.447 1.00 98.38 173 PRO A CA 1
ATOM 1439 C C . PRO A 1 173 ? 15.936 -4.911 -9.535 1.00 98.38 173 PRO A C 1
ATOM 1441 O O . PRO A 1 173 ? 15.845 -3.783 -9.059 1.00 98.38 173 PRO A O 1
ATOM 1444 N N . TYR A 1 174 ? 16.996 -5.691 -9.298 1.00 98.25 174 TYR A N 1
ATOM 1445 C CA . TYR A 1 174 ? 18.160 -5.256 -8.522 1.00 98.25 174 TYR A CA 1
ATOM 1446 C C . TYR A 1 174 ? 18.940 -4.149 -9.239 1.00 98.25 174 TYR A C 1
ATOM 1448 O O . TYR A 1 174 ? 19.350 -3.183 -8.602 1.00 98.25 174 TYR A O 1
ATOM 1456 N N . GLU A 1 175 ? 19.094 -4.247 -10.560 1.00 98.38 175 GLU A N 1
ATOM 1457 C CA . GLU A 1 175 ? 19.714 -3.200 -11.379 1.00 98.38 175 GLU A CA 1
ATOM 1458 C C . GLU A 1 175 ? 18.813 -1.966 -11.498 1.00 98.38 175 GLU A C 1
ATOM 1460 O O . GLU A 1 175 ? 19.294 -0.839 -11.369 1.00 98.38 175 GLU A O 1
ATOM 1465 N N . ILE A 1 176 ? 17.504 -2.176 -11.682 1.00 98.62 176 ILE A N 1
ATOM 1466 C CA . ILE A 1 176 ? 16.533 -1.087 -11.838 1.00 98.62 176 ILE A CA 1
ATOM 1467 C C . ILE A 1 176 ? 16.413 -0.279 -10.547 1.00 98.62 176 ILE A C 1
ATOM 1469 O O . ILE A 1 176 ? 16.488 0.946 -10.582 1.00 98.62 176 ILE A O 1
ATOM 1473 N N . PHE A 1 177 ? 16.211 -0.937 -9.404 1.00 98.56 177 PHE A N 1
ATOM 1474 C CA . PHE A 1 177 ? 15.851 -0.262 -8.155 1.00 98.56 177 PHE A CA 1
ATOM 1475 C C . PHE A 1 177 ? 17.015 -0.096 -7.173 1.00 98.56 177 PHE A C 1
ATOM 1477 O O . PHE A 1 177 ? 16.909 0.712 -6.247 1.00 98.56 177 PHE A O 1
ATOM 1484 N N . GLY A 1 178 ? 18.113 -0.841 -7.328 1.00 97.88 178 GLY A N 1
ATOM 1485 C CA . GLY A 1 178 ? 19.205 -0.851 -6.357 1.00 97.88 178 GLY A CA 1
ATOM 1486 C C . GLY A 1 178 ? 18.692 -1.148 -4.945 1.00 97.88 178 GLY A C 1
ATOM 1487 O O . GLY A 1 178 ? 17.952 -2.106 -4.728 1.00 97.88 178 GLY A O 1
ATOM 1488 N N . ALA A 1 179 ? 19.028 -0.288 -3.981 1.00 94.69 179 ALA A N 1
ATOM 1489 C CA . ALA A 1 179 ? 18.592 -0.429 -2.588 1.00 94.69 179 ALA A CA 1
ATOM 1490 C C . ALA A 1 179 ? 17.057 -0.418 -2.405 1.00 94.69 179 ALA A C 1
ATOM 1492 O O . ALA A 1 179 ? 16.545 -1.009 -1.453 1.00 94.69 179 ALA A O 1
ATOM 1493 N N . ASP A 1 180 ? 16.306 0.205 -3.321 1.00 97.31 180 ASP A N 1
ATOM 1494 C CA . ASP A 1 180 ? 14.842 0.250 -3.249 1.00 97.31 180 ASP A CA 1
ATOM 1495 C C . ASP A 1 180 ? 14.177 -1.073 -3.679 1.00 97.31 180 ASP A C 1
ATOM 1497 O O . ASP A 1 180 ? 12.971 -1.236 -3.483 1.00 97.31 180 ASP A O 1
ATOM 1501 N N . VAL A 1 181 ? 14.931 -2.061 -4.188 1.00 98.31 181 VAL A N 1
ATOM 1502 C CA . VAL A 1 181 ? 14.381 -3.355 -4.644 1.00 98.31 181 VAL A CA 1
ATOM 1503 C C . VAL A 1 181 ? 13.599 -4.087 -3.550 1.00 98.31 181 VAL A C 1
ATOM 1505 O O . VAL A 1 181 ? 12.609 -4.754 -3.837 1.00 98.31 181 VAL A O 1
ATOM 1508 N N . ILE A 1 182 ? 13.979 -3.917 -2.278 1.00 96.81 182 ILE A N 1
ATOM 1509 C CA . ILE A 1 182 ? 13.259 -4.516 -1.147 1.00 96.81 182 ILE A CA 1
ATOM 1510 C C . ILE A 1 182 ? 11.834 -3.950 -1.061 1.00 96.81 182 ILE A C 1
ATOM 1512 O O . ILE A 1 182 ? 10.891 -4.706 -0.845 1.00 96.81 182 ILE A O 1
ATOM 1516 N N . LYS A 1 183 ? 11.651 -2.643 -1.300 1.00 97.44 183 LYS A N 1
ATOM 1517 C CA . LYS A 1 183 ? 10.320 -2.007 -1.313 1.00 97.44 183 LYS A CA 1
ATOM 1518 C C . LYS A 1 183 ? 9.484 -2.507 -2.479 1.00 97.44 183 LYS A C 1
ATOM 1520 O O . LYS A 1 183 ? 8.306 -2.796 -2.299 1.00 97.44 183 LYS A O 1
ATOM 1525 N N . PHE A 1 184 ? 10.117 -2.667 -3.642 1.00 98.62 184 PHE A N 1
ATOM 1526 C CA . PHE A 1 184 ? 9.471 -3.230 -4.823 1.00 98.62 184 PHE A CA 1
ATOM 1527 C C . PHE A 1 184 ? 8.996 -4.660 -4.550 1.00 98.62 184 PHE A C 1
ATOM 1529 O O . PHE A 1 184 ? 7.820 -4.956 -4.738 1.00 98.62 184 PHE A O 1
ATOM 1536 N N . ARG A 1 185 ? 9.861 -5.529 -4.007 1.00 98.44 185 ARG A N 1
ATOM 1537 C CA . ARG A 1 185 ? 9.486 -6.897 -3.621 1.00 98.44 185 ARG A CA 1
ATOM 1538 C C . ARG A 1 185 ? 8.330 -6.907 -2.619 1.00 98.44 185 ARG A C 1
ATOM 1540 O O . ARG A 1 185 ? 7.374 -7.648 -2.821 1.00 98.44 185 ARG A O 1
ATOM 1547 N N . SER A 1 186 ? 8.392 -6.094 -1.562 1.00 97.75 186 SER A N 1
ATOM 1548 C CA . SER A 1 186 ? 7.307 -6.008 -0.575 1.00 97.75 186 SER A CA 1
ATOM 1549 C C . SER A 1 186 ? 5.987 -5.543 -1.192 1.00 97.75 186 SER A C 1
ATOM 1551 O O . SER A 1 186 ? 4.938 -6.062 -0.826 1.00 97.75 186 SER A O 1
ATOM 1553 N N . CYS A 1 187 ? 6.035 -4.598 -2.134 1.00 98.50 187 CYS A N 1
ATOM 1554 C CA . CYS A 1 187 ? 4.873 -4.162 -2.902 1.00 98.50 187 CYS A CA 1
ATOM 1555 C C . CYS A 1 187 ? 4.286 -5.330 -3.712 1.00 98.50 187 CYS A C 1
ATOM 1557 O O . CYS A 1 187 ? 3.102 -5.633 -3.590 1.00 98.50 187 CYS A O 1
ATOM 1559 N N . MET A 1 188 ? 5.119 -6.055 -4.466 1.00 98.56 188 MET A N 1
ATOM 1560 C CA . MET A 1 188 ? 4.668 -7.196 -5.271 1.00 98.56 188 MET A CA 1
ATOM 1561 C C . MET A 1 188 ? 4.048 -8.305 -4.419 1.00 98.56 188 MET A C 1
ATOM 1563 O O . MET A 1 188 ? 3.003 -8.828 -4.790 1.00 98.56 188 MET A O 1
ATOM 1567 N N . LEU A 1 189 ? 4.648 -8.636 -3.271 1.00 97.94 189 LEU A N 1
ATOM 1568 C CA . LEU A 1 189 ? 4.094 -9.619 -2.334 1.00 97.94 189 LEU A CA 1
ATOM 1569 C C . LEU A 1 189 ? 2.731 -9.179 -1.788 1.00 97.94 189 LEU A C 1
ATOM 1571 O O . LEU A 1 189 ? 1.797 -9.978 -1.765 1.00 97.94 189 LEU A O 1
ATOM 1575 N N . LEU A 1 190 ? 2.600 -7.905 -1.403 1.00 97.44 190 LEU A N 1
ATOM 1576 C CA . LEU A 1 190 ? 1.342 -7.350 -0.912 1.00 97.44 190 LEU A CA 1
ATOM 1577 C C . LEU A 1 190 ? 0.236 -7.469 -1.965 1.00 97.44 190 LEU A C 1
ATOM 1579 O O . LEU A 1 190 ? -0.794 -8.086 -1.702 1.00 97.44 190 LEU A O 1
ATOM 1583 N N . PHE A 1 191 ? 0.447 -6.926 -3.164 1.00 98.38 191 PHE A N 1
ATOM 1584 C CA . PHE A 1 191 ? -0.604 -6.908 -4.183 1.00 98.38 191 PHE A CA 1
ATOM 1585 C C . PHE A 1 191 ? -0.868 -8.291 -4.789 1.00 98.38 191 PHE A C 1
ATOM 1587 O O . PHE A 1 191 ? -2.015 -8.596 -5.093 1.00 98.38 191 PHE A O 1
ATOM 1594 N N . ALA A 1 192 ? 0.136 -9.169 -4.898 1.00 97.88 192 ALA A N 1
ATOM 1595 C CA . ALA A 1 192 ? -0.071 -10.549 -5.349 1.00 97.88 192 ALA A CA 1
ATOM 1596 C C . ALA A 1 192 ? -0.885 -11.405 -4.362 1.00 97.88 192 ALA A C 1
ATOM 1598 O O . ALA A 1 192 ? -1.425 -12.436 -4.771 1.00 97.88 192 ALA A O 1
ATOM 1599 N N . SER A 1 193 ? -0.951 -11.000 -3.086 1.00 96.25 193 SER A N 1
ATOM 1600 C CA . SER A 1 193 ? -1.739 -11.679 -2.051 1.00 96.25 193 SER A CA 1
ATOM 1601 C C . SER A 1 193 ? -3.237 -11.365 -2.109 1.00 96.25 193 SER A C 1
ATOM 1603 O O . SER A 1 193 ? -4.022 -12.058 -1.464 1.00 96.25 193 SER A O 1
ATOM 1605 N N . LEU A 1 194 ? -3.640 -10.338 -2.866 1.00 96.69 194 LEU A N 1
ATOM 1606 C CA . LEU A 1 194 ? -5.046 -9.983 -3.023 1.00 96.69 194 LEU A CA 1
ATOM 1607 C C . LEU A 1 194 ? -5.758 -10.984 -3.939 1.00 96.69 194 LEU A C 1
ATOM 1609 O O . LEU A 1 194 ? -5.215 -11.456 -4.943 1.00 96.69 194 LEU A O 1
ATOM 1613 N N . GLU A 1 195 ? -7.006 -11.288 -3.600 1.00 94.56 195 GLU A N 1
ATOM 1614 C CA . GLU A 1 195 ? -7.887 -12.071 -4.458 1.00 94.56 195 GLU A CA 1
ATOM 1615 C C . GLU A 1 195 ? -8.157 -11.317 -5.769 1.00 94.56 195 GLU A C 1
ATOM 1617 O O . GLU A 1 195 ? -8.326 -10.099 -5.772 1.00 94.56 195 GLU A O 1
ATOM 1622 N N . GLY A 1 196 ? -8.136 -12.026 -6.902 1.00 94.06 196 GLY A N 1
ATOM 1623 C CA . GLY A 1 196 ? -8.344 -11.419 -8.222 1.00 94.06 196 GLY A CA 1
ATOM 1624 C C . GLY A 1 196 ? -7.225 -10.481 -8.700 1.00 94.06 196 GLY A C 1
ATOM 1625 O O . GLY A 1 196 ? -7.392 -9.813 -9.719 1.00 94.06 196 GLY A O 1
ATOM 1626 N N . ALA A 1 197 ? -6.081 -10.420 -8.008 1.00 96.19 197 ALA A N 1
ATOM 1627 C CA . ALA A 1 197 ? -4.996 -9.516 -8.373 1.00 96.19 197 ALA A CA 1
ATOM 1628 C C . ALA A 1 197 ? -4.464 -9.760 -9.805 1.00 96.19 197 ALA A C 1
ATOM 1630 O O . ALA A 1 197 ? -4.267 -10.918 -10.199 1.00 96.19 197 ALA A O 1
ATOM 1631 N N . PRO A 1 198 ? -4.136 -8.693 -10.563 1.00 98.06 198 PRO A N 1
ATOM 1632 C CA . PRO A 1 198 ? -3.495 -8.794 -11.868 1.00 98.06 198 PRO A CA 1
ATOM 1633 C C . PRO A 1 198 ? -2.277 -9.728 -11.871 1.00 98.06 198 PRO A C 1
ATOM 1635 O O . PRO A 1 198 ? -1.367 -9.619 -11.043 1.00 98.06 198 PRO A O 1
ATOM 1638 N N . ALA A 1 199 ? -2.224 -10.629 -12.858 1.00 97.88 199 ALA A N 1
ATOM 1639 C CA . ALA A 1 199 ? -1.197 -11.672 -12.950 1.00 97.88 199 ALA A CA 1
ATOM 1640 C C . ALA A 1 199 ? 0.241 -11.123 -13.033 1.00 97.88 199 ALA A C 1
ATOM 1642 O O . ALA A 1 199 ? 1.193 -11.836 -12.710 1.00 97.88 199 ALA A O 1
ATOM 1643 N N . VAL A 1 200 ? 0.402 -9.856 -13.436 1.00 98.56 200 VAL A N 1
ATOM 1644 C CA . VAL A 1 200 ? 1.692 -9.158 -13.531 1.00 98.56 200 VAL A CA 1
ATOM 1645 C C . VAL A 1 200 ? 2.489 -9.235 -12.222 1.00 98.56 200 VAL A C 1
ATOM 1647 O O . VAL A 1 200 ? 3.686 -9.514 -12.258 1.00 98.56 200 VAL A O 1
ATOM 1650 N N . PHE A 1 201 ? 1.833 -9.116 -11.060 1.00 98.44 201 PHE A N 1
ATOM 1651 C CA . PHE A 1 201 ? 2.510 -9.168 -9.760 1.00 98.44 201 PHE A CA 1
ATOM 1652 C C . PHE A 1 201 ? 3.098 -10.556 -9.488 1.00 98.44 201 PHE A C 1
ATOM 1654 O O . PHE A 1 201 ? 4.282 -10.686 -9.176 1.00 98.44 201 PHE A O 1
ATOM 1661 N N . LYS A 1 202 ? 2.306 -11.616 -9.701 1.00 97.88 202 LYS A N 1
ATOM 1662 C CA . LYS A 1 202 ? 2.762 -13.008 -9.545 1.00 97.88 202 LYS A CA 1
ATOM 1663 C C . LYS A 1 202 ? 3.867 -13.354 -10.542 1.00 97.88 202 LYS A C 1
ATOM 1665 O O . LYS A 1 202 ? 4.848 -13.985 -10.163 1.00 97.88 202 LYS A O 1
ATOM 1670 N N . ARG A 1 203 ? 3.767 -12.884 -11.790 1.00 98.25 203 ARG A N 1
ATOM 1671 C CA . ARG A 1 203 ? 4.815 -13.078 -12.807 1.00 98.25 203 ARG A CA 1
ATOM 1672 C C . ARG A 1 203 ? 6.148 -12.460 -12.388 1.00 98.25 203 ARG A C 1
ATOM 1674 O O . ARG A 1 203 ? 7.178 -13.108 -12.571 1.00 98.25 203 ARG A O 1
ATOM 1681 N N . VAL A 1 204 ? 6.148 -11.258 -11.801 1.00 98.00 204 VAL A N 1
ATOM 1682 C CA . VAL A 1 204 ? 7.375 -10.644 -11.255 1.00 98.00 204 VAL A CA 1
ATOM 1683 C C . VAL A 1 204 ? 7.972 -11.508 -10.154 1.00 98.00 204 VAL A C 1
ATOM 1685 O O . VAL A 1 204 ? 9.173 -11.781 -10.188 1.00 98.00 204 VAL A O 1
ATOM 1688 N N . LEU A 1 205 ? 7.151 -11.958 -9.202 1.00 98.06 205 LEU A N 1
ATOM 1689 C CA . LEU A 1 205 ? 7.606 -12.814 -8.105 1.00 98.06 205 LEU A CA 1
ATOM 1690 C C . LEU A 1 205 ? 8.239 -14.108 -8.637 1.00 98.06 205 LEU A C 1
ATOM 1692 O O . LEU A 1 205 ? 9.369 -14.433 -8.273 1.00 98.06 205 LEU A O 1
ATOM 1696 N N . SER A 1 206 ? 7.570 -14.793 -9.570 1.00 97.19 206 SER A N 1
ATOM 1697 C CA . SER A 1 206 ? 8.070 -16.026 -10.187 1.00 97.19 206 SER A CA 1
ATOM 1698 C C . SER A 1 206 ? 9.362 -15.812 -10.980 1.00 97.19 206 SER A C 1
ATOM 1700 O O . SER A 1 206 ? 10.316 -16.564 -10.777 1.00 97.19 206 SER A O 1
ATOM 1702 N N . ARG A 1 207 ? 9.441 -14.771 -11.828 1.00 96.75 207 ARG A N 1
ATOM 1703 C CA . ARG A 1 207 ? 10.650 -14.442 -12.616 1.00 96.75 207 ARG A CA 1
ATOM 1704 C C . ARG A 1 207 ? 11.873 -14.249 -11.717 1.00 96.75 207 ARG A C 1
ATOM 1706 O O . ARG A 1 207 ? 12.967 -14.671 -12.076 1.00 96.75 207 ARG A O 1
ATOM 1713 N N . ASN A 1 208 ? 11.677 -13.645 -10.545 1.00 95.94 208 ASN A N 1
ATOM 1714 C CA . ASN A 1 208 ? 12.749 -13.314 -9.603 1.00 95.94 208 ASN A CA 1
ATOM 1715 C C . ASN A 1 208 ? 12.916 -14.335 -8.466 1.00 95.94 208 ASN A C 1
ATOM 1717 O O . ASN A 1 208 ? 13.747 -14.131 -7.583 1.00 95.94 208 ASN A O 1
ATOM 1721 N N . ARG A 1 209 ? 12.146 -15.435 -8.476 1.00 95.56 209 ARG A N 1
ATOM 1722 C CA . ARG A 1 209 ? 12.128 -16.469 -7.423 1.00 95.56 209 ARG A CA 1
ATOM 1723 C C . ARG A 1 209 ? 11.864 -15.899 -6.021 1.00 95.56 209 ARG A C 1
ATOM 1725 O O . ARG A 1 209 ? 12.369 -16.415 -5.024 1.00 95.56 209 ARG A O 1
ATOM 1732 N N . TRP A 1 210 ? 11.072 -14.834 -5.939 1.00 95.50 210 TRP A N 1
ATOM 1733 C CA . TRP A 1 210 ? 10.630 -14.259 -4.675 1.00 95.50 210 TRP A CA 1
ATOM 1734 C C . TRP A 1 210 ? 9.415 -15.034 -4.172 1.00 95.50 210 TRP A C 1
ATOM 1736 O O . TRP A 1 210 ? 8.365 -15.025 -4.809 1.00 95.50 210 TRP A O 1
ATOM 1746 N N . LYS A 1 211 ? 9.601 -15.722 -3.044 1.00 78.31 211 LYS A N 1
ATOM 1747 C CA . LYS A 1 211 ? 8.527 -16.311 -2.242 1.00 78.31 211 LYS A CA 1
ATOM 1748 C C . LYS A 1 211 ? 8.006 -15.289 -1.241 1.00 78.31 211 LYS A C 1
ATOM 1750 O O . LYS A 1 211 ? 8.826 -14.426 -0.818 1.00 78.31 211 LYS A O 1
#